Protein AF-0000000082486831 (afdb_homodimer)

Foldseek 3Di:
DCPVVPPDVCVVVCVCPPPHPDDDDDDDDDDDDDDDPPAFAAEDELVNQQDPDWDADADDPPFFKKKKWKWWQQPQHVVDRQQPTFTAWIFTRHTHGHTSVVTHTLDDGGGDDHPADKIKTKMFMFTDPHHDPDFDPRDPGRGPDDPVVRCVRRVRPDTPDMGIYIYGHPDDPPPD/DCPVPPPDVCVVVCVCPPPHPDDDDDDDDDDDDDDDPPAFAAEDELVRQQDPDWDADADDPPFFKKKKWKWWQQPQHVVDRQQPTFTAWIFTRHTHGHTSVVTHTLDDGGGDDHPADKIKTKMWMFTDPHHDPDFDPRDPGRGPDDPVVRCVRRVRPDTPDMGIYIYGHPDDPPDD

Nearest PDB structures (foldseek):
  3axy-assembly2_G  TM=7.915E-01  e=2.843E-18  Oryza sativa Japonica Group
  1wkp-assembly1_A  TM=8.052E-01  e=6.404E-18  Arabidopsis thaliana
  6igj-assembly1_A  TM=8.002E-01  e=6.404E-18  Arabidopsis thaliana
  1wko-assembly2_B  TM=8.029E-01  e=3.649E-17  Arabidopsis thaliana
  1qou-assembly1_A  TM=7.897E-01  e=1.256E-15  Antirrhinum majus

Solvent-accessible surface area (backbone atoms only — not comparable to full-atom values): 19021 Å² total; per-residue (Å²): 131,84,74,70,76,75,75,55,58,49,53,75,70,35,43,38,72,75,54,39,72,90,66,65,77,53,38,49,73,46,55,36,22,65,34,49,73,83,43,71,61,34,78,46,49,32,78,46,38,48,56,79,54,53,33,34,42,34,76,54,82,86,65,41,28,26,35,40,40,28,35,22,65,18,26,62,25,59,92,57,36,79,28,28,24,28,52,27,28,29,30,33,50,19,45,55,62,35,46,47,84,71,24,47,74,67,35,73,72,50,42,60,71,42,80,43,58,70,31,52,44,34,39,39,32,26,51,38,92,55,84,66,92,71,70,64,77,70,71,82,60,38,59,58,38,50,68,55,58,47,31,60,67,57,65,32,69,66,52,24,27,74,47,34,31,28,27,39,44,83,72,71,76,76,79,124,129,84,74,69,77,74,76,55,58,48,53,75,69,34,43,38,72,74,55,39,73,88,65,66,75,52,38,48,71,46,54,37,22,65,34,50,72,83,42,71,62,34,80,46,49,31,78,45,37,47,54,77,53,53,32,34,42,33,74,55,80,86,65,41,29,26,35,41,42,28,35,21,65,18,26,62,25,59,92,57,35,80,29,29,25,29,51,29,27,28,31,34,49,18,44,56,60,35,47,47,83,70,25,48,73,70,35,73,70,49,43,58,71,41,80,43,58,70,31,51,43,34,39,38,31,26,51,38,92,55,84,67,91,71,69,63,76,70,71,82,61,38,59,56,38,49,66,55,59,47,31,60,67,57,65,30,67,65,54,23,26,71,45,34,30,31,28,38,44,82,72,72,76,75,80,123

pLDDT: mean 89.25, std 15.82, range [22.94, 98.81]

Secondary structure (DSSP, 8-state):
--------HHHHTTHHHHTB------SEEEEEEEE---STTEE--GGGGSSPPEEEEE--TT--EEEEEEEETT-SBTTB-TTPSEEEEEEEEEETTSBGGGSEEEE-------SSSEEEEEEEEEE-SS--S--SS----STT--HHHHHHHTT--SEEEEEEEEEE--------/--------HHHHTTHHHHTB------SEEEEEEEE---STTEE--GGGGSSPPEEEEE--TT--EEEEEEEETT-SBTTB-TTPSEEEEEEEEEETTSBGGGSEEEE-------SSSEEEEEEEEEE-SS--S--SS----STT--HHHHHHHTT--SEEEEEEEEEE--------

Sequence (352 aa):
MNVRAAVDPLVMAKVIGDVIDKFVPAAELTVQYESTPEANGCDINPSSAAGKPHVHISGSRGSPNYTLVMVDPDAPRPSEPTFREWLHWMVINIPEGADASEGKELMPYMGPQPPSGIHRCVFVAFKQKGVMETVKTWPVERKNFSTRKFTGENELGLPIAALYFNSQSNQKSKKKMNVRAAVDPLVMAKVIGDVIDKFVPAAELTVQYESTPEANGCDINPSSAAGKPHVHISGSRGSPNYTLVMVDPDAPRPSEPTFREWLHWMVINIPEGADASEGKELMPYMGPQPPSGIHRCVFVAFKQKGVMETVKTWPVERKNFSTRKFTGENELGLPIAALYFNSQSNQKSKKK

Structure (mmCIF, N/CA/C/O backbone):
data_AF-0000000082486831-model_v1
#
loop_
_entity.id
_entity.type
_entity.pdbx_description
1 polymer 'Uncharacterized protein'
#
loop_
_atom_site.group_PDB
_atom_site.id
_atom_site.type_symbol
_atom_site.label_atom_id
_atom_site.label_alt_id
_atom_site.label_comp_id
_atom_site.label_asym_id
_atom_site.label_entity_id
_atom_site.label_seq_id
_atom_site.pdbx_PDB_ins_code
_atom_site.Cartn_x
_atom_site.Cartn_y
_atom_site.Cartn_z
_atom_site.occupancy
_atom_site.B_iso_or_equiv
_atom_site.auth_seq_id
_atom_site.auth_comp_id
_atom_site.auth_asym_id
_atom_site.auth_atom_id
_atom_site.pdbx_PDB_model_num
ATOM 1 N N . MET A 1 1 ? -4.398 -3.758 38.031 1 24.31 1 MET A N 1
ATOM 2 C CA . MET A 1 1 ? -3.957 -4.004 36.656 1 24.31 1 MET A CA 1
ATOM 3 C C . MET A 1 1 ? -3.184 -2.807 36.094 1 24.31 1 MET A C 1
ATOM 5 O O . MET A 1 1 ? -3.684 -1.68 36.125 1 24.31 1 MET A O 1
ATOM 9 N N . ASN A 1 2 ? -1.941 -2.621 36.375 1 29.22 2 ASN A N 1
ATOM 10 C CA . ASN A 1 2 ? -0.996 -1.513 36.281 1 29.22 2 ASN A CA 1
ATOM 11 C C . ASN A 1 2 ? -0.894 -0.979 34.844 1 29.22 2 ASN A C 1
ATOM 13 O O . ASN A 1 2 ? -0.34 -1.643 33.969 1 29.22 2 ASN A O 1
ATOM 17 N N . VAL A 1 3 ? -2.061 -0.453 34.281 1 34.31 3 VAL A N 1
ATOM 18 C CA . VAL A 1 3 ? -2.166 0.076 32.906 1 34.31 3 VAL A CA 1
ATOM 19 C C . VAL A 1 3 ? -0.951 0.946 32.594 1 34.31 3 VAL A C 1
ATOM 21 O O . VAL A 1 3 ? -0.77 2.008 33.219 1 34.31 3 VAL A O 1
ATOM 24 N N . ARG A 1 4 ? 0.156 0.472 32.5 1 38.25 4 ARG A N 1
ATOM 25 C CA . ARG A 1 4 ? 1.368 1.185 32.125 1 38.25 4 ARG A CA 1
ATOM 26 C C . ARG A 1 4 ? 1.058 2.279 31.109 1 38.25 4 ARG A C 1
ATOM 28 O O . ARG A 1 4 ? 0.413 2.021 30.094 1 38.25 4 ARG A O 1
ATOM 35 N N . ALA A 1 5 ? 0.799 3.465 31.406 1 44.62 5 ALA A N 1
ATOM 36 C CA . ALA A 1 5 ? 0.381 4.637 30.641 1 44.62 5 ALA A CA 1
ATOM 37 C C . ALA A 1 5 ? 1.085 4.688 29.281 1 44.62 5 ALA A C 1
ATOM 39 O O . ALA A 1 5 ? 2.299 4.898 29.219 1 44.62 5 ALA A O 1
ATOM 40 N N . ALA A 1 6 ? 0.77 3.766 28.281 1 60.84 6 ALA A N 1
ATOM 41 C CA . ALA A 1 6 ? 1.357 3.656 26.953 1 60.84 6 ALA A CA 1
ATOM 42 C C . ALA A 1 6 ? 1.749 5.027 26.406 1 60.84 6 ALA A C 1
ATOM 44 O O . ALA A 1 6 ? 0.948 5.965 26.438 1 60.84 6 ALA A O 1
ATOM 45 N N . VAL A 1 7 ? 3.066 5.391 26.547 1 78.06 7 VAL A N 1
ATOM 46 C CA . VAL A 1 7 ? 3.646 6.625 26.031 1 78.06 7 VAL A CA 1
ATOM 47 C C . VAL A 1 7 ? 3.025 6.953 24.672 1 78.06 7 VAL A C 1
ATOM 49 O O . VAL A 1 7 ? 2.84 6.062 23.844 1 78.06 7 VAL A O 1
ATOM 52 N N . ASP A 1 8 ? 2.443 8.141 24.594 1 90.81 8 ASP A N 1
ATOM 53 C CA . ASP A 1 8 ? 1.833 8.641 23.359 1 90.81 8 ASP A CA 1
ATOM 54 C C . ASP A 1 8 ? 2.859 8.734 22.234 1 90.81 8 ASP A C 1
ATOM 56 O O . ASP A 1 8 ? 3.797 9.531 22.312 1 90.81 8 ASP A O 1
ATOM 60 N N . PRO A 1 9 ? 2.754 7.879 21.25 1 91.56 9 PRO A N 1
ATOM 61 C CA . PRO A 1 9 ? 3.732 7.883 20.156 1 91.56 9 PRO A CA 1
ATOM 62 C C . PRO A 1 9 ? 3.889 9.258 19.5 1 91.56 9 PRO A C 1
ATOM 64 O O . PRO A 1 9 ? 4.969 9.594 19.016 1 91.56 9 PRO A O 1
ATOM 67 N N . LEU A 1 10 ? 2.889 10.062 19.484 1 95.5 10 LEU A N 1
ATOM 68 C CA . LEU A 1 10 ? 2.957 11.391 18.891 1 95.5 10 LEU A CA 1
ATOM 69 C C . LEU A 1 10 ? 3.883 12.305 19.703 1 95.5 10 LEU A C 1
ATOM 71 O O . LEU A 1 10 ? 4.535 13.188 19.141 1 95.5 10 LEU A O 1
ATOM 75 N N . VAL A 1 11 ? 3.844 12.109 20.984 1 95.25 11 VAL A N 1
ATOM 76 C CA . VAL A 1 11 ? 4.727 12.867 21.875 1 95.25 11 VAL A CA 1
ATOM 77 C C . VAL A 1 11 ? 6.16 12.359 21.719 1 95.25 11 VAL A C 1
ATOM 79 O O . VAL A 1 11 ? 7.094 13.156 21.594 1 95.25 11 VAL A O 1
ATOM 82 N N . MET A 1 12 ? 6.316 11.047 21.719 1 93.62 12 MET A N 1
ATOM 83 C CA . MET A 1 12 ? 7.637 10.438 21.609 1 93.62 12 MET A CA 1
ATOM 84 C C . MET A 1 12 ? 8.328 10.836 20.312 1 93.62 12 MET A C 1
ATOM 86 O O . MET A 1 12 ? 9.531 11.078 20.297 1 93.62 12 MET A O 1
ATOM 90 N N . ALA A 1 13 ? 7.566 10.914 19.312 1 95.06 13 ALA A N 1
ATOM 91 C CA . ALA A 1 13 ? 8.109 11.234 17.984 1 95.06 13 ALA A CA 1
ATOM 92 C C . ALA A 1 13 ? 8.18 12.75 17.781 1 95.06 13 ALA A C 1
ATOM 94 O O . ALA A 1 13 ? 8.516 13.211 16.688 1 95.06 13 ALA A O 1
ATOM 95 N N . LYS A 1 14 ? 7.766 13.523 18.766 1 96.88 14 LYS A N 1
ATOM 96 C CA . LYS A 1 14 ? 7.805 14.977 18.812 1 96.88 14 LYS A CA 1
ATOM 97 C C . LYS A 1 14 ? 6.906 15.578 17.734 1 96.88 14 LYS A C 1
ATOM 99 O O . LYS A 1 14 ? 7.121 16.719 17.297 1 96.88 14 LYS A O 1
ATOM 104 N N . VAL A 1 15 ? 5.965 14.789 17.234 1 97.44 15 VAL A N 1
ATOM 105 C CA . VAL A 1 15 ? 4.922 15.398 16.422 1 97.44 15 VAL A CA 1
ATOM 106 C C . VAL A 1 15 ? 4.168 16.453 17.234 1 97.44 15 VAL A C 1
ATOM 108 O O . VAL A 1 15 ? 3.924 17.562 16.75 1 97.44 15 VAL A O 1
ATOM 111 N N . ILE A 1 16 ? 3.668 15.945 18.406 1 96.81 16 ILE A N 1
ATOM 112 C CA . ILE A 1 16 ? 3.268 16.922 19.406 1 96.81 16 ILE A CA 1
ATOM 113 C C . ILE A 1 16 ? 4.5 17.656 19.938 1 96.81 16 ILE A C 1
ATOM 115 O O . ILE A 1 16 ? 5.371 17.047 20.562 1 96.81 16 ILE A O 1
ATOM 119 N N . GLY A 1 17 ? 4.699 18.859 19.75 1 96.75 17 GLY A N 1
ATOM 120 C CA . GLY A 1 17 ? 5.891 19.672 19.984 1 96.75 17 GLY A CA 1
ATOM 121 C C . GLY A 1 17 ? 6.383 20.375 18.734 1 96.75 17 GLY A C 1
ATOM 122 O O . GLY A 1 17 ? 6.301 21.609 18.641 1 96.75 17 GLY A O 1
ATOM 123 N N . ASP A 1 18 ? 6.727 19.625 17.703 1 97.38 18 ASP A N 1
ATOM 124 C CA . ASP A 1 18 ? 7.293 20.188 16.484 1 97.38 18 ASP A CA 1
ATOM 125 C C . ASP A 1 18 ? 6.199 20.719 15.562 1 97.38 18 ASP A C 1
ATOM 127 O O . ASP A 1 18 ? 6.391 21.734 14.875 1 97.38 18 ASP A O 1
ATOM 131 N N . VAL A 1 19 ? 5.023 20.016 15.531 1 98.12 19 VAL A N 1
ATOM 132 C CA . VAL A 1 19 ? 4.027 20.312 14.508 1 98.12 19 VAL A CA 1
ATOM 133 C C . VAL A 1 19 ? 2.76 20.859 15.156 1 98.12 19 VAL A C 1
ATOM 135 O O . VAL A 1 19 ? 2.205 21.859 14.703 1 98.12 19 VAL A O 1
ATOM 138 N N . ILE A 1 20 ? 2.354 20.141 16.188 1 97.88 20 ILE A N 1
ATOM 139 C CA . ILE A 1 20 ? 1.083 20.5 16.812 1 97.88 20 ILE A CA 1
ATOM 140 C C . ILE A 1 20 ? 1.243 20.516 18.328 1 97.88 20 ILE A C 1
ATOM 142 O O . ILE A 1 20 ? 2.238 20.031 18.859 1 97.88 20 ILE A O 1
ATOM 146 N N . ASP A 1 21 ? 0.24 21.141 19 1 96.5 21 ASP A N 1
ATOM 147 C CA . ASP A 1 21 ? 0.163 21.141 20.453 1 96.5 21 ASP A CA 1
ATOM 148 C C . ASP A 1 21 ? -0.586 19.922 20.984 1 96.5 21 ASP A C 1
ATOM 150 O O . ASP A 1 21 ? -1.225 19.203 20.203 1 96.5 21 ASP A O 1
ATOM 154 N N . LYS A 1 22 ? -0.426 19.703 22.312 1 95.69 22 LYS A N 1
ATOM 155 C CA . LYS A 1 22 ? -1.159 18.609 22.953 1 95.69 22 LYS A CA 1
ATOM 156 C C . LYS A 1 22 ? -2.662 18.766 22.734 1 95.69 22 LYS A C 1
ATOM 158 O O . LYS A 1 22 ? -3.197 19.875 22.812 1 95.69 22 LYS A O 1
ATOM 163 N N . PHE A 1 23 ? -3.273 17.672 22.453 1 96 23 PHE A N 1
ATOM 164 C CA . PHE A 1 23 ? -4.711 17.688 22.219 1 96 23 PHE A CA 1
ATOM 165 C C . PHE A 1 23 ? -5.359 16.391 22.719 1 96 23 PHE A C 1
ATOM 167 O O . PHE A 1 23 ? -4.664 15.43 23.031 1 96 23 PHE A O 1
ATOM 174 N N . VAL A 1 24 ? -6.719 16.422 22.844 1 93.94 24 VAL A N 1
ATOM 175 C CA . VAL A 1 24 ? -7.512 15.234 23.141 1 93.94 24 VAL A CA 1
ATOM 176 C C . VAL A 1 24 ? -8.148 14.703 21.859 1 93.94 24 VAL A C 1
ATOM 178 O O . VAL A 1 24 ? -8.969 15.383 21.234 1 93.94 24 VAL A O 1
ATOM 181 N N . PRO A 1 25 ? -7.684 13.508 21.453 1 93.44 25 PRO A N 1
ATOM 182 C CA . PRO A 1 25 ? -8.312 12.953 20.25 1 93.44 25 PRO A CA 1
ATOM 183 C C . PRO A 1 25 ? -9.836 12.953 20.328 1 93.44 25 PRO A C 1
ATOM 185 O O . PRO A 1 25 ? -10.406 12.555 21.344 1 93.44 25 PRO A O 1
ATOM 188 N N . ALA A 1 26 ? -10.5 13.438 19.25 1 93.75 26 ALA A N 1
ATOM 189 C CA . ALA A 1 26 ? -11.953 13.562 19.266 1 93.75 26 ALA A CA 1
ATOM 190 C C . ALA A 1 26 ? -12.562 12.961 18 1 93.75 26 ALA A C 1
ATOM 192 O O . ALA A 1 26 ? -13.773 13.055 17.781 1 93.75 26 ALA A O 1
ATOM 193 N N . ALA A 1 27 ? -11.789 12.445 17.125 1 94 27 ALA A N 1
ATOM 194 C CA . ALA A 1 27 ? -12.234 11.773 15.914 1 94 27 ALA A CA 1
ATOM 195 C C . ALA A 1 27 ? -11.258 10.664 15.508 1 94 27 ALA A C 1
ATOM 197 O O . ALA A 1 27 ? -10.133 10.617 16 1 94 27 ALA A O 1
ATOM 198 N N . GLU A 1 28 ? -11.781 9.766 14.703 1 93.38 28 GLU A N 1
ATOM 199 C CA . GLU A 1 28 ? -10.93 8.75 14.094 1 93.38 28 GLU A CA 1
ATOM 200 C C . GLU A 1 28 ? -10.406 9.203 12.734 1 93.38 28 GLU A C 1
ATOM 202 O O . GLU A 1 28 ? -11.164 9.688 11.906 1 93.38 28 GLU A O 1
ATOM 207 N N . LEU A 1 29 ? -9.094 9.133 12.594 1 95 29 LEU A N 1
ATOM 208 C CA . LEU A 1 29 ? -8.422 9.422 11.328 1 95 29 LEU A CA 1
ATOM 209 C C . LEU A 1 29 ? -7.816 8.156 10.734 1 95 29 LEU A C 1
ATOM 211 O O . LEU A 1 29 ? -6.961 7.523 11.359 1 95 29 LEU A O 1
ATOM 215 N N . THR A 1 30 ? -8.336 7.781 9.531 1 92 30 THR A N 1
ATOM 216 C CA . THR A 1 30 ? -7.793 6.617 8.844 1 92 30 THR A CA 1
ATOM 217 C C . THR A 1 30 ? -7.137 7.02 7.527 1 92 30 THR A C 1
ATOM 219 O O . THR A 1 30 ? -7.699 7.812 6.766 1 92 30 THR A O 1
ATOM 222 N N . VAL A 1 31 ? -5.867 6.551 7.344 1 92.69 31 VAL A N 1
ATOM 223 C CA . VAL A 1 31 ? -5.105 6.777 6.121 1 92.69 31 VAL A CA 1
ATOM 224 C C . VAL A 1 31 ? -4.773 5.441 5.461 1 92.69 31 VAL A C 1
ATOM 226 O O . VAL A 1 31 ? -4.23 4.543 6.105 1 92.69 31 VAL A O 1
ATOM 229 N N . GLN A 1 32 ? -5.145 5.285 4.156 1 86.06 32 GLN A N 1
ATOM 230 C CA . GLN A 1 32 ? -4.922 4.031 3.443 1 86.06 32 GLN A CA 1
ATOM 231 C C . GLN A 1 32 ? -4.25 4.273 2.098 1 86.06 32 GLN A C 1
ATOM 233 O O . GLN A 1 32 ? -4.832 4.902 1.21 1 86.06 32 GLN A O 1
ATOM 238 N N . TYR A 1 33 ? -2.975 3.9 2.08 1 85.38 33 TYR A N 1
ATOM 239 C CA . TYR A 1 33 ? -2.287 3.936 0.793 1 85.38 33 TYR A CA 1
ATOM 240 C C . TYR A 1 33 ? -2.521 2.646 0.015 1 85.38 33 TYR A C 1
ATOM 242 O O . TYR A 1 33 ? -2.586 1.562 0.601 1 85.38 33 TYR A O 1
ATOM 250 N N . GLU A 1 34 ? -2.684 2.838 -1.273 1 73.5 34 GLU A N 1
ATOM 251 C CA . GLU A 1 34 ? -2.801 1.687 -2.162 1 73.5 34 GLU A CA 1
ATOM 252 C C . GLU A 1 34 ? -1.472 1.377 -2.844 1 73.5 34 GLU A C 1
ATOM 254 O O . GLU A 1 34 ? -0.757 2.287 -3.266 1 73.5 34 GLU A O 1
ATOM 259 N N . SER A 1 35 ? -0.947 0.185 -2.523 1 69.62 35 SER A N 1
ATOM 260 C CA . SER A 1 35 ? 0.244 -0.232 -3.258 1 69.62 35 SER A CA 1
ATOM 261 C C . SER A 1 35 ? -0.101 -1.254 -4.336 1 69.62 35 SER A C 1
ATOM 263 O O . SER A 1 35 ? -0.79 -2.24 -4.066 1 69.62 35 SER A O 1
ATOM 265 N N . THR A 1 36 ? -0.162 -0.736 -5.57 1 66.31 36 THR A N 1
ATOM 266 C CA . THR A 1 36 ? -0.373 -1.607 -6.723 1 66.31 36 THR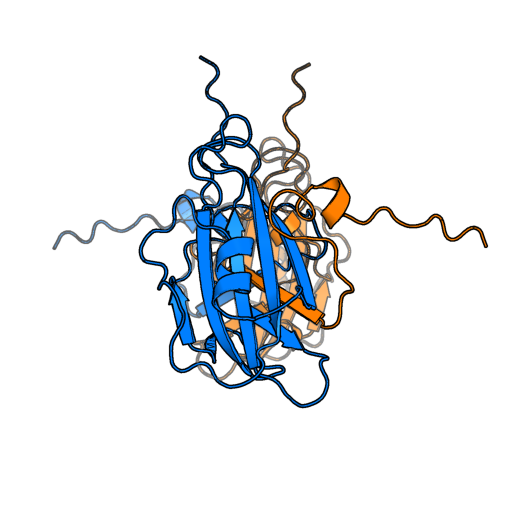 A CA 1
ATOM 267 C C . THR A 1 36 ? 0.927 -1.809 -7.496 1 66.31 36 THR A C 1
ATOM 269 O O . THR A 1 36 ? 1.605 -0.839 -7.844 1 66.31 36 THR A O 1
ATOM 272 N N . PRO A 1 37 ? 1.378 -3.164 -7.406 1 64.94 37 PRO A N 1
ATOM 273 C CA . PRO A 1 37 ? 2.459 -3.316 -8.383 1 64.94 37 PRO A CA 1
ATOM 274 C C . PRO A 1 37 ? 2.09 -2.77 -9.758 1 64.94 37 PRO A C 1
ATOM 276 O O . PRO A 1 37 ? 1.192 -3.299 -10.422 1 64.94 37 PRO A O 1
ATOM 279 N N . GLU A 1 38 ? 2.564 -1.597 -10.016 1 64.38 38 GLU A N 1
ATOM 280 C CA . GLU A 1 38 ? 2.184 -0.913 -11.25 1 64.38 38 GLU A CA 1
ATOM 281 C C . GLU A 1 38 ? 2.771 -1.611 -12.469 1 64.38 38 GLU A C 1
ATOM 283 O O . GLU A 1 38 ? 2.217 -1.524 -13.57 1 64.38 38 GLU A O 1
ATOM 288 N N . ALA A 1 39 ? 3.938 -2.242 -12.297 1 72.25 39 ALA A N 1
ATOM 289 C CA . ALA A 1 39 ? 4.641 -2.922 -13.383 1 72.25 39 ALA A CA 1
ATOM 290 C C . ALA A 1 39 ? 5.352 -4.172 -12.875 1 72.25 39 ALA A C 1
ATOM 292 O O . ALA A 1 39 ? 5.711 -4.254 -11.703 1 72.25 39 ALA A O 1
ATOM 293 N N . ASN A 1 40 ? 5.375 -5.09 -13.859 1 87.12 40 ASN A N 1
ATOM 294 C CA . ASN A 1 40 ? 6.203 -6.246 -13.539 1 87.12 40 ASN A CA 1
ATOM 295 C C . ASN A 1 40 ? 7.613 -5.828 -13.125 1 87.12 40 ASN A C 1
ATOM 297 O O . ASN A 1 40 ? 8.25 -5.027 -13.805 1 87.12 40 ASN A O 1
ATOM 301 N N . GLY A 1 41 ? 7.953 -6.238 -11.883 1 88.19 41 GLY A N 1
ATOM 302 C CA . GLY A 1 41 ? 9.312 -5.977 -11.43 1 88.19 41 GLY A CA 1
ATOM 303 C C . GLY A 1 41 ? 9.398 -4.844 -10.43 1 88.19 41 GLY A C 1
ATOM 304 O O . GLY A 1 41 ? 10.484 -4.531 -9.93 1 88.19 41 GLY A O 1
ATOM 305 N N . CYS A 1 42 ? 8.344 -4.242 -10.117 1 83.44 42 CYS A N 1
ATOM 306 C CA . CYS A 1 42 ? 8.406 -3.191 -9.109 1 83.44 42 CYS A CA 1
ATOM 307 C C . CYS A 1 42 ? 8.789 -3.766 -7.75 1 83.44 42 CYS A C 1
ATOM 309 O O . CYS A 1 42 ? 8.688 -4.973 -7.531 1 83.44 42 CYS A O 1
ATOM 311 N N . ASP A 1 43 ? 9.344 -2.879 -6.93 1 82.44 43 ASP A N 1
ATOM 312 C CA . ASP A 1 43 ? 9.703 -3.287 -5.574 1 82.44 43 ASP A CA 1
ATOM 313 C C . ASP A 1 43 ? 8.547 -3.041 -4.602 1 82.44 43 ASP A C 1
ATOM 315 O O . ASP A 1 43 ? 7.957 -1.959 -4.594 1 82.44 43 ASP A O 1
ATOM 319 N N . ILE A 1 44 ? 8.211 -4.074 -3.91 1 83.12 44 ILE A N 1
ATOM 320 C CA . ILE A 1 44 ? 7.254 -3.951 -2.82 1 83.12 44 ILE A CA 1
ATOM 321 C C . ILE A 1 44 ? 7.871 -4.48 -1.527 1 83.12 44 ILE A C 1
ATOM 323 O O . ILE A 1 44 ? 8.32 -5.625 -1.472 1 83.12 44 ILE A O 1
ATOM 327 N N . ASN A 1 45 ? 7.875 -3.684 -0.49 1 78.81 45 ASN A N 1
ATOM 328 C CA . ASN A 1 45 ? 8.414 -4.082 0.806 1 78.81 45 ASN A CA 1
ATOM 329 C C . ASN A 1 45 ? 7.555 -5.164 1.459 1 78.81 45 ASN A C 1
ATOM 331 O O . ASN A 1 45 ? 6.328 -5.16 1.313 1 78.81 45 ASN A O 1
ATOM 335 N N . PRO A 1 46 ? 8.281 -6.012 2.227 1 83.69 46 PRO A N 1
ATOM 336 C CA . PRO A 1 46 ? 7.531 -7.07 2.912 1 83.69 46 PRO A CA 1
ATOM 337 C C . PRO A 1 46 ? 6.387 -6.527 3.764 1 83.69 46 PRO A C 1
ATOM 339 O O . PRO A 1 46 ? 5.293 -7.098 3.771 1 83.69 46 PRO A O 1
ATOM 342 N N . SER A 1 47 ? 6.574 -5.402 4.363 1 75.69 47 SER A N 1
ATOM 34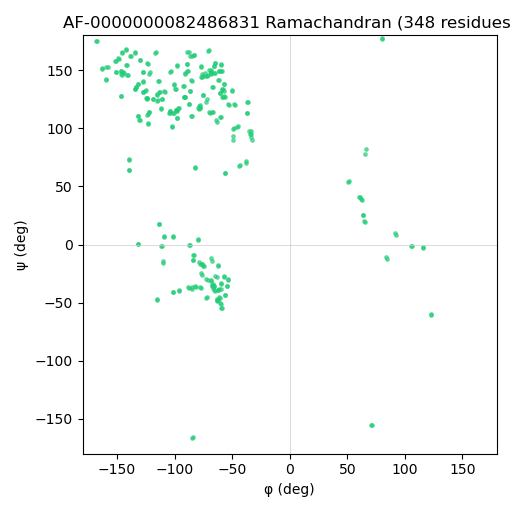3 C CA . SER A 1 47 ? 5.539 -4.832 5.223 1 75.69 47 SER A CA 1
ATOM 344 C C . SER A 1 47 ? 4.305 -4.449 4.418 1 75.69 47 SER A C 1
ATOM 346 O O . SER A 1 47 ? 3.176 -4.598 4.895 1 75.69 47 SER A O 1
ATOM 348 N N . SER A 1 48 ? 4.531 -3.98 3.211 1 79.12 48 SER A N 1
ATOM 349 C CA . SER A 1 48 ? 3.434 -3.537 2.357 1 79.12 48 SER A CA 1
ATOM 350 C C . SER A 1 48 ? 2.664 -4.723 1.786 1 79.12 48 SER A C 1
ATOM 352 O O . SER A 1 48 ? 1.521 -4.574 1.346 1 79.12 48 SER A O 1
ATOM 354 N N . ALA A 1 49 ? 3.314 -5.895 1.822 1 86.88 49 ALA A N 1
ATOM 355 C CA . ALA A 1 49 ? 2.686 -7.082 1.251 1 86.88 49 ALA A CA 1
ATOM 356 C C . ALA A 1 49 ? 2.354 -8.102 2.336 1 86.88 49 ALA A C 1
ATOM 358 O O . ALA A 1 49 ? 2.18 -9.289 2.049 1 86.88 49 ALA A O 1
ATOM 359 N N . ALA A 1 50 ? 2.32 -7.656 3.609 1 84.88 50 ALA A N 1
ATOM 360 C CA . ALA A 1 50 ? 2.084 -8.562 4.734 1 84.88 50 ALA A CA 1
ATOM 361 C C . ALA A 1 50 ? 0.677 -9.148 4.676 1 84.88 50 ALA A C 1
ATOM 363 O O . ALA A 1 50 ? 0.476 -10.328 4.984 1 84.88 50 ALA A O 1
ATOM 364 N N . GLY A 1 51 ? -0.28 -8.336 4.301 1 86.5 51 GLY A N 1
ATOM 365 C CA . GLY A 1 51 ? -1.652 -8.797 4.16 1 86.5 51 GLY A CA 1
ATOM 366 C C . GLY A 1 51 ? -2.023 -9.133 2.727 1 86.5 51 GLY A C 1
ATOM 367 O O . GLY A 1 51 ? -1.419 -8.609 1.786 1 86.5 51 GLY A O 1
ATOM 368 N N . LYS A 1 52 ? -3.002 -10.016 2.602 1 91.56 52 LYS A N 1
ATOM 369 C CA . LYS A 1 52 ? -3.389 -10.43 1.255 1 91.56 52 LYS A CA 1
ATOM 370 C C . LYS A 1 52 ? -3.92 -9.242 0.451 1 91.56 52 LYS A C 1
ATOM 372 O O . LYS A 1 52 ? -4.617 -8.383 0.99 1 91.56 52 LYS A O 1
ATOM 377 N N . PRO A 1 53 ? -3.605 -9.18 -0.764 1 92.5 53 PRO A N 1
ATOM 378 C CA . PRO A 1 53 ? -4.078 -8.125 -1.658 1 92.5 53 PRO A CA 1
ATOM 379 C C . PRO A 1 53 ? -5.469 -8.406 -2.223 1 92.5 53 PRO A C 1
ATOM 381 O O . PRO A 1 53 ? -5.969 -9.523 -2.109 1 92.5 53 PRO A O 1
ATOM 384 N N . HIS A 1 54 ? -6.074 -7.324 -2.734 1 91.25 54 HIS A N 1
ATOM 385 C CA . HIS A 1 54 ? -7.16 -7.52 -3.686 1 91.25 54 HIS A CA 1
ATOM 386 C C . HIS A 1 54 ? -6.629 -7.934 -5.055 1 91.25 54 HIS A C 1
ATOM 388 O O . HIS A 1 54 ? -5.699 -7.312 -5.578 1 91.25 54 HIS A O 1
ATOM 394 N N . VAL A 1 55 ? -7.176 -9 -5.586 1 95.38 55 VAL A N 1
ATOM 395 C CA . VAL A 1 55 ? -6.77 -9.5 -6.895 1 95.38 55 VAL A CA 1
ATOM 396 C C . VAL A 1 55 ? -7.996 -9.68 -7.785 1 95.38 55 VAL A C 1
ATOM 398 O O . VAL A 1 55 ? -8.992 -10.281 -7.371 1 95.38 55 VAL A O 1
ATOM 401 N N . HIS A 1 56 ? -7.891 -9.172 -8.938 1 94.75 56 HIS A N 1
ATOM 402 C CA . HIS A 1 56 ? -8.953 -9.328 -9.93 1 94.75 56 HIS A CA 1
ATOM 403 C C . HIS A 1 56 ? -8.406 -9.875 -11.242 1 94.75 56 HIS A C 1
ATOM 405 O O . HIS A 1 56 ? -7.309 -9.5 -11.672 1 94.75 56 HIS A O 1
ATOM 411 N N . ILE A 1 57 ? -9.172 -10.742 -11.797 1 96.19 57 ILE A N 1
ATOM 412 C CA . ILE A 1 57 ? -8.883 -11.312 -13.109 1 96.19 57 ILE A CA 1
ATOM 413 C C . ILE A 1 57 ? -10.07 -11.086 -14.039 1 96.19 57 ILE A C 1
ATOM 415 O O . ILE A 1 57 ? -11.203 -11.461 -13.719 1 96.19 57 ILE A O 1
ATOM 419 N N . SER A 1 58 ? -9.805 -10.5 -15.156 1 93.69 58 SER A N 1
ATOM 420 C CA . SER A 1 58 ? -10.914 -10.188 -16.047 1 93.69 58 SER A CA 1
ATOM 421 C C . SER A 1 58 ? -10.469 -10.188 -17.5 1 93.69 58 SER A C 1
ATOM 423 O O . SER A 1 58 ? -9.273 -10.062 -17.797 1 93.69 58 SER A O 1
ATOM 425 N N . GLY A 1 59 ? -11.484 -10.375 -18.359 1 88.88 59 GLY A N 1
ATOM 426 C CA . GLY A 1 59 ? -11.227 -10.156 -19.766 1 88.88 59 GLY A CA 1
ATOM 427 C C . GLY A 1 59 ? -11.367 -11.422 -20.609 1 88.88 59 GLY A C 1
ATOM 428 O O . GLY A 1 59 ? -11.141 -11.398 -21.812 1 88.88 59 GLY A O 1
ATOM 429 N N . SER A 1 60 ? -11.648 -12.516 -19.953 1 83.94 60 SER A N 1
ATOM 430 C CA . SER A 1 60 ? -11.836 -13.734 -20.734 1 83.94 60 SER A CA 1
ATOM 431 C C . SER A 1 60 ? -13.289 -13.898 -21.172 1 83.94 60 SER A C 1
ATOM 433 O O . SER A 1 60 ? -14.203 -13.391 -20.5 1 83.94 60 SER A O 1
ATOM 435 N N . ARG A 1 61 ? -13.391 -14.492 -22.234 1 81.5 61 ARG A N 1
ATOM 436 C CA . ARG A 1 61 ? -14.734 -14.742 -22.75 1 81.5 61 ARG A CA 1
ATOM 437 C C . ARG A 1 61 ? -15.406 -15.891 -22 1 81.5 61 ARG A C 1
ATOM 439 O O . ARG A 1 61 ? -14.742 -16.859 -21.625 1 81.5 61 ARG A O 1
ATOM 446 N N . GLY A 1 62 ? -16.766 -15.844 -21.75 1 84.62 62 GLY A N 1
ATOM 447 C CA . GLY A 1 62 ? -17.562 -16.953 -21.234 1 84.62 62 GLY A CA 1
ATOM 448 C C . GLY A 1 62 ? -17.656 -16.969 -19.719 1 84.62 62 GLY A C 1
ATOM 449 O O . GLY A 1 62 ? -18.188 -17.906 -19.141 1 84.62 62 GLY A O 1
ATOM 450 N N . SER A 1 63 ? -17.234 -15.961 -19.078 1 80.06 63 SER A N 1
ATOM 451 C CA . SER A 1 63 ? -17.297 -15.797 -17.625 1 80.06 63 SER A CA 1
ATOM 452 C C . SER A 1 63 ? -16.734 -17.031 -16.906 1 80.06 63 SER A C 1
ATOM 454 O O . SER A 1 63 ? -17.422 -17.625 -16.078 1 80.06 63 SER A O 1
ATOM 456 N N . PRO A 1 64 ? -15.547 -17.406 -17.234 1 89.81 64 PRO A N 1
ATOM 457 C CA . PRO A 1 64 ? -14.953 -18.578 -16.594 1 89.81 64 PRO A CA 1
ATOM 458 C C . PRO A 1 64 ? -14.594 -18.328 -15.125 1 89.81 64 PRO A C 1
ATOM 460 O O . PRO A 1 64 ? -14.727 -17.203 -14.641 1 89.81 64 PRO A O 1
ATOM 463 N N . ASN A 1 65 ? -14.312 -19.469 -14.477 1 97.19 65 ASN A N 1
ATOM 464 C CA . ASN A 1 65 ? -13.594 -19.391 -13.211 1 97.19 65 ASN A CA 1
ATOM 465 C C . ASN A 1 65 ? -12.078 -19.438 -13.43 1 97.19 65 ASN A C 1
ATOM 467 O O . ASN A 1 65 ? -11.609 -19.953 -14.445 1 97.19 65 ASN A O 1
ATOM 471 N N . TYR A 1 66 ? -11.406 -18.891 -12.469 1 98.12 66 TYR A N 1
ATOM 472 C CA . TYR A 1 66 ? -9.953 -18.828 -12.57 1 98.12 66 TYR A CA 1
ATOM 473 C C . TYR A 1 66 ? -9.289 -19.484 -11.367 1 98.12 66 TYR A C 1
ATOM 475 O O . TYR A 1 66 ? -9.898 -19.594 -10.305 1 98.12 66 TYR A O 1
ATOM 483 N N . THR A 1 67 ? -8.078 -19.922 -11.555 1 98.19 67 THR A N 1
ATOM 484 C CA . THR A 1 67 ? -7.137 -20.281 -10.5 1 98.19 67 THR A CA 1
ATOM 485 C C . THR A 1 67 ? -6.012 -19.266 -10.398 1 98.19 67 THR A C 1
ATOM 487 O O . THR A 1 67 ? -5.465 -18.828 -11.414 1 98.19 67 THR A O 1
ATOM 490 N N . LEU A 1 68 ? -5.742 -18.844 -9.203 1 98.56 68 LEU A N 1
ATOM 491 C CA . LEU A 1 68 ? -4.637 -17.938 -8.891 1 98.56 68 LEU A CA 1
ATOM 492 C C . LEU A 1 68 ? -3.584 -18.641 -8.047 1 98.56 68 LEU A C 1
ATOM 494 O O . LEU A 1 68 ? -3.918 -19.328 -7.07 1 98.56 68 LEU A O 1
ATOM 498 N N . VAL A 1 69 ? -2.289 -18.531 -8.438 1 98.56 69 VAL A N 1
ATOM 499 C CA . VAL A 1 69 ? -1.161 -19.016 -7.648 1 98.56 69 VAL A CA 1
ATOM 500 C C . VAL A 1 69 ? -0.164 -17.891 -7.426 1 98.56 69 VAL A C 1
ATOM 502 O O . VAL A 1 69 ? 0.121 -17.109 -8.344 1 98.56 69 VAL A O 1
ATOM 505 N N . MET A 1 70 ? 0.281 -17.688 -6.215 1 98.56 70 MET A N 1
ATOM 506 C CA . MET A 1 70 ? 1.378 -16.781 -5.895 1 98.56 70 MET A CA 1
ATOM 507 C C . MET A 1 70 ? 2.578 -17.547 -5.352 1 98.56 70 MET A C 1
ATOM 509 O O . MET A 1 70 ? 2.465 -18.25 -4.352 1 98.56 70 MET A O 1
ATOM 513 N N . VAL A 1 71 ? 3.775 -17.375 -5.996 1 98.81 71 VAL A N 1
ATOM 514 C CA . VAL A 1 71 ? 4.918 -18.203 -5.605 1 98.81 71 VAL A CA 1
ATOM 515 C C . VAL A 1 71 ? 6.18 -17.344 -5.566 1 98.81 71 VAL A C 1
ATOM 517 O O . VAL A 1 71 ? 6.211 -16.25 -6.125 1 98.81 71 VAL A O 1
ATOM 520 N N . ASP A 1 72 ? 7.152 -17.844 -4.91 1 98.75 72 ASP A N 1
ATOM 521 C CA . ASP A 1 72 ? 8.508 -17.328 -4.805 1 98.75 72 ASP A CA 1
ATOM 522 C C . ASP A 1 72 ? 9.531 -18.359 -5.262 1 98.75 72 ASP A C 1
ATOM 524 O O . ASP A 1 72 ? 9.797 -19.328 -4.555 1 98.75 72 ASP A O 1
ATOM 528 N N . PRO A 1 73 ? 10.086 -18.203 -6.414 1 98.75 73 PRO A N 1
ATOM 529 C CA . PRO A 1 73 ? 11.055 -19.188 -6.91 1 98.75 73 PRO A CA 1
ATOM 530 C C . PRO A 1 73 ? 12.445 -19 -6.312 1 98.75 73 PRO A C 1
ATOM 532 O O . PRO A 1 73 ? 13.359 -19.766 -6.621 1 98.75 73 PRO A O 1
ATOM 535 N N . ASP A 1 74 ? 12.617 -18.094 -5.414 1 98.69 74 ASP A N 1
ATOM 536 C CA . ASP A 1 74 ? 13.938 -17.703 -4.941 1 98.69 74 ASP A CA 1
ATOM 537 C C . ASP A 1 74 ? 14.156 -18.141 -3.494 1 98.69 74 ASP A C 1
ATOM 539 O O . ASP A 1 74 ? 15.25 -17.984 -2.949 1 98.69 74 ASP A O 1
ATOM 543 N N . ALA A 1 75 ? 13.234 -18.734 -2.9 1 97.69 75 ALA A N 1
ATOM 544 C CA . ALA A 1 75 ? 13.312 -19.078 -1.484 1 97.69 75 ALA A CA 1
ATOM 545 C C . ALA A 1 75 ? 14.289 -20.234 -1.254 1 97.69 75 ALA A C 1
ATOM 547 O O . ALA A 1 75 ? 14.336 -21.188 -2.029 1 97.69 75 ALA A O 1
ATOM 548 N N . PRO A 1 76 ? 15.094 -20.359 -0.135 1 96.88 76 PRO A N 1
ATOM 549 C CA . PRO A 1 76 ? 15.102 -19.297 0.88 1 96.88 76 PRO A CA 1
ATOM 550 C C . PRO A 1 76 ? 15.945 -18.094 0.469 1 96.88 76 PRO A C 1
ATOM 552 O O . PRO A 1 76 ? 15.836 -17.031 1.08 1 96.88 76 PRO A O 1
ATOM 555 N N . ARG A 1 77 ? 16.797 -18.219 -0.541 1 95.38 77 ARG A N 1
ATOM 556 C CA . ARG A 1 77 ? 17.594 -17.14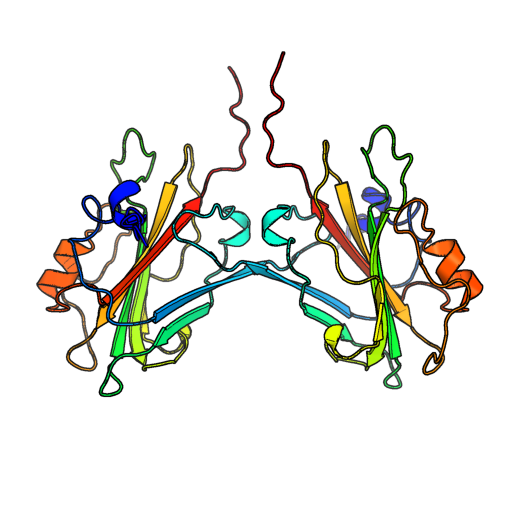1 -1.122 1 95.38 77 ARG A CA 1
ATOM 557 C C . ARG A 1 77 ? 17.781 -17.359 -2.619 1 95.38 77 ARG A C 1
ATOM 559 O O . ARG A 1 77 ? 17.922 -18.484 -3.076 1 95.38 77 ARG A O 1
ATOM 566 N N . PRO A 1 78 ? 17.891 -16.344 -3.357 1 96.31 78 PRO A N 1
ATOM 567 C CA . PRO A 1 78 ? 18.016 -16.484 -4.812 1 96.31 78 PRO A CA 1
ATOM 568 C C . PRO A 1 78 ? 19.234 -17.297 -5.23 1 96.31 78 PRO A C 1
ATOM 570 O O . PRO A 1 78 ? 19.172 -18.047 -6.203 1 96.31 78 PRO A O 1
ATOM 573 N N . SER A 1 79 ? 20.266 -17.172 -4.477 1 94.69 79 SER A N 1
ATOM 574 C CA . SER A 1 79 ? 21.516 -17.859 -4.824 1 94.69 79 SER A CA 1
ATOM 575 C C . SER A 1 79 ? 21.422 -19.359 -4.496 1 94.69 79 SER A C 1
ATOM 577 O O . SER A 1 79 ? 22.219 -20.156 -5.016 1 94.69 79 SER A O 1
ATOM 579 N N . GLU A 1 80 ? 20.656 -19.75 -3.619 1 97 80 GLU A N 1
ATOM 580 C CA . GLU A 1 80 ? 20.438 -21.141 -3.211 1 97 80 GLU A CA 1
ATOM 581 C C . GLU A 1 80 ? 18.969 -21.422 -2.943 1 97 80 GLU A C 1
ATOM 583 O O . GLU A 1 80 ? 18.562 -21.609 -1.794 1 97 80 GLU A O 1
ATOM 588 N N . PRO A 1 81 ? 18.219 -21.5 -3.99 1 97.62 81 PRO A N 1
ATOM 589 C CA . PRO A 1 81 ? 16.766 -21.594 -3.832 1 97.62 81 PRO A CA 1
ATOM 590 C C . PRO A 1 81 ? 16.297 -23.016 -3.547 1 97.62 81 PRO A C 1
ATOM 592 O O . PRO A 1 81 ? 15.461 -23.547 -4.285 1 97.62 81 PRO A O 1
ATOM 595 N N . THR A 1 82 ? 16.609 -23.594 -2.449 1 98.19 82 THR A N 1
ATOM 596 C CA . THR A 1 82 ? 16.328 -24.984 -2.113 1 98.19 82 THR A CA 1
ATOM 597 C C . THR A 1 82 ? 14.859 -25.172 -1.742 1 98.19 82 THR A C 1
ATOM 599 O O . THR A 1 82 ? 14.359 -26.297 -1.688 1 98.19 82 THR A O 1
ATOM 602 N N . PHE A 1 83 ? 14.172 -24.141 -1.459 1 98.25 83 PHE A N 1
ATOM 603 C CA . PHE A 1 83 ? 12.758 -24.219 -1.109 1 98.25 83 PHE A CA 1
ATOM 604 C C . PHE A 1 83 ? 11.883 -23.828 -2.293 1 98.25 83 PHE A C 1
ATOM 606 O O . PHE A 1 83 ? 10.656 -23.75 -2.17 1 98.25 83 PHE A O 1
ATOM 613 N N . ARG A 1 84 ? 12.484 -23.609 -3.465 1 98 84 ARG A N 1
ATOM 614 C CA . ARG A 1 84 ? 11.727 -23.141 -4.621 1 98 84 ARG A CA 1
ATOM 615 C C . ARG A 1 84 ? 10.719 -24.188 -5.078 1 98 84 ARG A C 1
ATOM 617 O O . ARG A 1 84 ? 10.992 -25.391 -5.023 1 98 84 ARG A O 1
ATOM 624 N N . GLU A 1 85 ? 9.641 -23.875 -5.57 1 98.31 85 GLU A N 1
ATOM 625 C CA . GLU A 1 85 ? 9.016 -22.578 -5.293 1 98.31 85 GLU A CA 1
ATOM 626 C C . GLU A 1 85 ? 8.391 -22.562 -3.904 1 98.31 85 GLU A C 1
ATOM 628 O O . GLU A 1 85 ? 7.875 -23.578 -3.432 1 98.31 85 GLU A O 1
ATOM 633 N N . TRP A 1 86 ? 8.391 -21.5 -3.262 1 98.75 86 TRP A N 1
ATOM 634 C CA . TRP A 1 86 ? 7.605 -21.297 -2.049 1 98.75 86 TRP A CA 1
ATOM 635 C C . TRP A 1 86 ? 6.199 -20.812 -2.385 1 98.75 86 TRP A C 1
ATOM 637 O O . TRP A 1 86 ? 6.035 -19.766 -3.014 1 98.75 86 TRP A O 1
ATOM 647 N N . LEU A 1 87 ? 5.168 -21.547 -1.99 1 98.75 87 LEU A N 1
ATOM 648 C CA . LEU A 1 87 ? 3.779 -21.234 -2.309 1 98.75 87 LEU A CA 1
ATOM 649 C C . LEU A 1 87 ? 3.203 -20.234 -1.3 1 98.75 87 LEU A C 1
ATOM 651 O O . LEU A 1 87 ? 2.908 -20.609 -0.161 1 98.75 87 LEU A O 1
ATOM 655 N N . HIS A 1 88 ? 2.957 -19.078 -1.709 1 98.75 88 HIS A N 1
ATOM 656 C CA . HIS A 1 88 ? 2.453 -18.031 -0.829 1 98.75 88 HIS A CA 1
ATOM 657 C C . HIS A 1 88 ? 0.93 -18.047 -0.754 1 98.75 88 HIS A C 1
ATOM 659 O O . HIS A 1 88 ? 0.349 -17.75 0.291 1 98.75 88 HIS A O 1
ATOM 665 N N . TRP A 1 89 ? 0.303 -18.344 -1.838 1 98.75 89 TRP A N 1
ATOM 666 C CA . TRP A 1 89 ? -1.147 -18.203 -1.915 1 98.75 89 TRP A CA 1
ATOM 667 C C . TRP A 1 89 ? -1.714 -19.047 -3.059 1 98.75 89 TRP A C 1
ATOM 669 O O . TRP A 1 89 ? -1.092 -19.156 -4.117 1 98.75 89 TRP A O 1
ATOM 679 N N . MET A 1 90 ? -2.859 -19.641 -2.842 1 98.5 90 MET A N 1
ATOM 680 C CA . MET A 1 90 ? -3.572 -20.328 -3.914 1 98.5 90 MET A CA 1
ATOM 681 C C . MET A 1 90 ? -5.082 -20.219 -3.723 1 98.5 90 MET A C 1
ATOM 683 O O . MET A 1 90 ? -5.602 -20.547 -2.654 1 98.5 90 MET A O 1
ATOM 687 N N . VAL A 1 91 ? -5.746 -19.797 -4.715 1 98.44 91 VAL A N 1
ATOM 688 C CA . VAL A 1 91 ? -7.199 -19.656 -4.723 1 98.44 91 VAL A CA 1
ATOM 689 C C . VAL A 1 91 ? -7.766 -20.234 -6.016 1 98.44 91 VAL A C 1
ATOM 691 O O . VAL A 1 91 ? -7.227 -20 -7.098 1 98.44 91 VAL A O 1
ATOM 694 N N . ILE A 1 92 ? -8.805 -21.016 -5.938 1 98.44 92 ILE A N 1
ATOM 695 C CA . ILE A 1 92 ? -9.477 -21.547 -7.117 1 98.44 92 ILE A CA 1
ATOM 696 C C . ILE A 1 92 ? -10.914 -21.031 -7.172 1 98.44 92 ILE A C 1
ATOM 698 O O . ILE A 1 92 ? -11.398 -20.438 -6.207 1 98.44 92 ILE A O 1
ATOM 702 N N . ASN A 1 93 ? -11.547 -21.188 -8.359 1 98.5 93 ASN A N 1
ATOM 703 C CA . ASN A 1 93 ? -12.953 -20.844 -8.586 1 98.5 93 ASN A CA 1
ATOM 704 C C . ASN A 1 93 ? -13.211 -19.359 -8.367 1 98.5 93 ASN A C 1
ATOM 706 O O . ASN A 1 93 ? -14.219 -18.984 -7.773 1 98.5 93 ASN A O 1
ATOM 710 N N . ILE A 1 94 ? -12.289 -18.594 -8.789 1 98.38 94 ILE A N 1
ATOM 711 C CA . ILE A 1 94 ? -12.492 -17.141 -8.789 1 98.38 94 ILE A CA 1
ATOM 712 C C . ILE A 1 94 ? -13.375 -16.734 -9.969 1 98.38 94 ILE A C 1
ATOM 714 O O . ILE A 1 94 ? -12.984 -16.906 -11.125 1 98.38 94 ILE A O 1
ATOM 718 N N . PRO A 1 95 ? -14.5 -16.188 -9.68 1 97.38 95 PRO A N 1
ATOM 719 C CA . PRO A 1 95 ? -15.352 -15.797 -10.805 1 97.38 95 PRO A CA 1
ATOM 720 C C . PRO A 1 95 ? -14.781 -14.633 -11.609 1 97.38 95 PRO A C 1
ATOM 722 O O . PRO A 1 95 ? -14.109 -13.766 -11.047 1 97.38 95 PRO A O 1
ATOM 725 N N . GLU A 1 96 ? -15.094 -14.609 -12.906 1 96.75 96 GLU A N 1
ATOM 726 C CA . GLU A 1 96 ? -14.711 -13.523 -13.805 1 96.75 96 GLU A CA 1
ATOM 727 C C . GLU A 1 96 ? -15.039 -12.164 -13.203 1 96.75 96 GLU A C 1
ATOM 729 O O . GLU A 1 96 ? -16.172 -11.906 -12.805 1 96.75 96 GLU A O 1
ATOM 734 N N . GLY A 1 97 ? -13.953 -11.398 -13.07 1 94.94 97 GLY A N 1
ATOM 735 C CA . GLY A 1 97 ? -14.141 -10.023 -12.641 1 94.94 97 GLY A CA 1
ATOM 736 C C . GLY A 1 97 ? -14.242 -9.875 -11.141 1 94.94 97 GLY A C 1
ATOM 737 O O . GLY A 1 97 ? -14.156 -8.766 -10.609 1 94.94 97 GLY A O 1
ATOM 738 N N . ALA A 1 98 ? -14.398 -10.938 -10.43 1 95.62 98 ALA A N 1
ATOM 739 C CA . ALA A 1 98 ? -14.555 -10.875 -8.977 1 95.62 98 ALA A CA 1
ATOM 740 C C . ALA A 1 98 ? -13.195 -10.828 -8.281 1 95.62 98 ALA A C 1
ATOM 742 O O . ALA A 1 98 ? -12.164 -11.102 -8.898 1 95.62 98 ALA A O 1
ATOM 743 N N . ASP A 1 99 ? -13.258 -10.398 -7.043 1 96.31 99 ASP A N 1
ATOM 744 C CA . ASP A 1 99 ? -12.055 -10.469 -6.211 1 96.31 99 ASP A CA 1
ATOM 745 C C . ASP A 1 99 ? -11.695 -11.914 -5.891 1 96.31 99 ASP A C 1
ATOM 747 O O . ASP A 1 99 ? -12.57 -12.75 -5.699 1 96.31 99 ASP A O 1
ATOM 751 N N . ALA A 1 100 ? -10.406 -12.125 -5.77 1 97.88 100 ALA A N 1
ATOM 752 C CA . ALA A 1 100 ? -9.93 -13.469 -5.461 1 97.88 100 ALA A CA 1
ATOM 753 C C . ALA A 1 100 ? -10.547 -13.992 -4.168 1 97.88 100 ALA A C 1
ATOM 755 O O . ALA A 1 100 ? -10.664 -15.203 -3.971 1 97.88 100 ALA A O 1
ATOM 756 N N . SER A 1 101 ? -10.898 -13.102 -3.264 1 96.5 101 SER A N 1
ATOM 757 C CA . SER A 1 101 ? -11.492 -13.5 -1.99 1 96.5 101 SER A CA 1
ATOM 758 C C . SER A 1 101 ? -12.828 -14.211 -2.201 1 96.5 101 SER A C 1
ATOM 760 O O . SER A 1 101 ? -13.336 -14.859 -1.289 1 96.5 101 SER A O 1
ATOM 762 N N . GLU A 1 102 ? -13.398 -14.07 -3.301 1 97.44 102 GLU A N 1
ATOM 763 C CA . GLU A 1 102 ? -14.688 -14.703 -3.586 1 97.44 102 GLU A CA 1
ATOM 764 C C . GLU A 1 102 ? -14.5 -16.141 -4.055 1 97.44 102 GLU A C 1
ATOM 766 O O . GLU A 1 102 ? -15.477 -16.875 -4.238 1 97.44 102 GLU A O 1
ATOM 771 N N . GLY A 1 103 ? -13.281 -16.562 -4.316 1 98.25 103 GLY A N 1
ATOM 772 C CA . GLY A 1 103 ? -12.984 -17.953 -4.672 1 98.25 103 GLY A CA 1
ATOM 773 C C . GLY A 1 103 ? -12.828 -18.859 -3.465 1 98.25 103 GLY A C 1
ATOM 774 O O . GLY A 1 103 ? -13.328 -18.547 -2.383 1 98.25 103 GLY A O 1
ATOM 775 N N . LYS A 1 104 ? -12.289 -20 -3.748 1 97.75 104 LYS A N 1
ATOM 776 C CA . LYS A 1 104 ? -11.977 -20.984 -2.707 1 97.75 104 LYS A CA 1
ATOM 777 C C . LYS A 1 104 ? -10.477 -21.016 -2.416 1 97.75 104 LYS A C 1
ATOM 779 O O . LYS A 1 104 ? -9.68 -21.391 -3.277 1 97.75 104 LYS A O 1
ATOM 784 N N . GLU A 1 105 ? -10.133 -20.625 -1.229 1 97.5 105 GLU A N 1
ATOM 785 C CA . GLU A 1 105 ? -8.734 -20.562 -0.825 1 97.5 105 GLU A CA 1
ATOM 786 C C . GLU A 1 105 ? -8.203 -21.953 -0.477 1 97.5 105 GLU A C 1
ATOM 788 O O . GLU A 1 105 ? -8.742 -22.625 0.405 1 97.5 105 GLU A O 1
ATOM 793 N N . LEU A 1 106 ? -7.195 -22.438 -1.17 1 97.56 106 LEU A N 1
ATOM 794 C CA . LEU A 1 106 ? -6.578 -23.734 -0.898 1 97.56 106 LEU A CA 1
ATOM 795 C C . LEU A 1 106 ? -5.344 -23.562 -0.019 1 97.56 106 LEU A C 1
ATOM 797 O O . LEU A 1 106 ? -5.023 -24.453 0.777 1 97.56 106 LEU A O 1
ATOM 801 N N . MET A 1 107 ? -4.59 -22.578 -0.263 1 98.19 107 MET A N 1
ATOM 802 C CA . MET A 1 107 ? -3.465 -22.172 0.576 1 98.19 107 MET A CA 1
ATOM 803 C C . MET A 1 107 ? -3.619 -20.719 1.037 1 98.19 107 MET A C 1
ATOM 805 O O . MET A 1 107 ? -3.586 -19.797 0.222 1 98.19 107 MET A O 1
ATOM 809 N N . PRO A 1 108 ? -3.834 -20.531 2.34 1 97.94 108 PRO A N 1
ATOM 810 C CA . PRO A 1 108 ? -4.012 -19.156 2.816 1 97.94 108 PRO A CA 1
ATOM 811 C C . PRO A 1 108 ? -2.807 -18.281 2.518 1 97.94 108 PRO A C 1
ATOM 813 O O . PRO A 1 108 ? -1.67 -18.75 2.506 1 97.94 108 PRO A O 1
ATOM 816 N N . TYR A 1 109 ? -3.129 -17 2.322 1 97.69 109 TYR A N 1
ATOM 817 C CA . TYR A 1 109 ? -2.102 -16.031 1.98 1 97.69 109 TYR A CA 1
ATOM 818 C C . TYR A 1 109 ? -1.05 -15.93 3.08 1 97.69 109 TYR A C 1
ATOM 820 O O . TYR A 1 109 ? -1.388 -15.828 4.262 1 97.69 109 TYR A O 1
ATOM 828 N N . MET A 1 110 ? 0.157 -16 2.74 1 96.88 110 MET A N 1
ATOM 829 C CA . MET A 1 110 ? 1.325 -15.68 3.555 1 96.88 110 MET A CA 1
ATOM 830 C C . MET A 1 110 ? 2.174 -14.602 2.885 1 96.88 110 MET A C 1
ATOM 832 O O . MET A 1 110 ? 2.736 -14.828 1.812 1 96.88 110 MET A O 1
ATOM 836 N N . GLY A 1 111 ? 2.238 -13.461 3.492 1 95.25 111 GLY A N 1
ATOM 837 C CA . GLY A 1 111 ? 3.021 -12.375 2.922 1 95.25 111 GLY A CA 1
ATOM 838 C C . GLY A 1 111 ? 4.496 -12.711 2.795 1 95.25 111 GLY A C 1
ATOM 839 O O . GLY A 1 111 ? 5.043 -13.445 3.615 1 95.25 111 GLY A O 1
ATOM 840 N N . PRO A 1 112 ? 5.152 -12.125 1.769 1 95 112 PRO A N 1
ATOM 841 C CA . PRO A 1 112 ? 6.582 -12.383 1.595 1 95 112 PRO A CA 1
ATOM 842 C C . PRO A 1 112 ? 7.43 -11.797 2.721 1 95 112 PRO A C 1
ATOM 844 O O . PRO A 1 112 ? 7.195 -10.664 3.148 1 95 112 PRO A O 1
ATOM 847 N N . GLN A 1 113 ? 8.367 -12.602 3.182 1 92.12 113 GLN A N 1
ATOM 848 C CA . GLN A 1 113 ? 9.375 -12.219 4.16 1 92.12 113 GLN A CA 1
ATOM 849 C C . GLN A 1 113 ? 10.742 -12.812 3.807 1 92.12 113 GLN A C 1
ATOM 851 O O . GLN A 1 113 ? 11.266 -13.656 4.539 1 92.12 113 GLN A O 1
ATOM 856 N N . PRO A 1 114 ? 11.273 -12.391 2.682 1 94 114 PRO A N 1
ATOM 857 C CA . PRO A 1 114 ? 12.578 -12.945 2.307 1 94 114 PRO A CA 1
ATOM 858 C C . PRO A 1 114 ? 13.641 -12.727 3.381 1 94 114 PRO A C 1
ATOM 860 O O . PRO A 1 114 ? 13.82 -11.602 3.854 1 94 114 PRO A O 1
ATOM 863 N N . PRO A 1 115 ? 14.289 -13.797 3.781 1 91.19 115 PRO A N 1
ATOM 864 C CA . PRO A 1 115 ? 15.344 -13.625 4.789 1 91.19 115 PRO A CA 1
ATOM 865 C C . PRO A 1 115 ? 16.547 -12.836 4.266 1 91.19 115 PRO A C 1
ATOM 867 O O . PRO A 1 115 ? 17.203 -12.141 5.031 1 91.19 115 PRO A O 1
ATOM 870 N N . SER A 1 116 ? 16.875 -12.984 3.01 1 90.19 116 SER A N 1
ATOM 871 C CA . SER A 1 116 ? 17.984 -12.266 2.365 1 90.19 116 SER A CA 1
ATOM 872 C C . SER A 1 116 ? 17.812 -12.242 0.851 1 90.19 116 SER A C 1
ATOM 874 O O . SER A 1 116 ? 17.125 -13.094 0.282 1 90.19 116 SER A O 1
ATOM 876 N N . GLY A 1 117 ? 18.406 -11.148 0.247 1 92.12 117 GLY A N 1
ATOM 877 C CA . GLY A 1 117 ? 18.359 -11.055 -1.203 1 92.12 117 GLY A CA 1
ATOM 878 C C . GLY A 1 117 ? 17.047 -10.539 -1.731 1 92.12 117 GLY A C 1
ATOM 879 O O . GLY A 1 117 ? 16.109 -10.312 -0.962 1 92.12 117 GLY A O 1
ATOM 880 N N . ILE A 1 118 ? 16.891 -10.352 -3.021 1 92.44 118 ILE A N 1
ATOM 881 C CA . ILE A 1 118 ? 15.695 -9.891 -3.709 1 92.44 118 ILE A CA 1
ATOM 882 C C . ILE A 1 118 ? 14.914 -11.094 -4.242 1 92.44 118 ILE A C 1
ATOM 884 O O . ILE A 1 118 ? 15.445 -11.891 -5.02 1 92.44 118 ILE A O 1
ATOM 888 N N . HIS A 1 119 ? 13.734 -11.227 -3.748 1 97.75 119 HIS A N 1
ATOM 889 C CA . HIS A 1 119 ? 12.898 -12.344 -4.172 1 97.75 119 HIS A CA 1
ATOM 890 C C . HIS A 1 119 ? 11.867 -11.891 -5.203 1 97.75 119 HIS A C 1
ATOM 892 O O . HIS A 1 119 ? 11.273 -10.82 -5.066 1 97.75 119 HIS A O 1
ATOM 898 N N . ARG A 1 120 ? 11.672 -12.68 -6.199 1 96.94 120 ARG A N 1
ATOM 899 C CA . ARG A 1 120 ? 10.547 -12.508 -7.105 1 96.94 120 ARG A CA 1
ATOM 900 C C . ARG A 1 120 ? 9.266 -13.078 -6.504 1 96.94 120 ARG A C 1
ATOM 902 O O . ARG A 1 120 ? 9.219 -14.258 -6.141 1 96.94 120 ARG A O 1
ATOM 909 N N . CYS A 1 121 ? 8.281 -12.281 -6.262 1 97.56 121 CYS A N 1
ATOM 910 C CA . CYS A 1 121 ? 6.941 -12.703 -5.863 1 97.56 121 CYS A CA 1
ATOM 911 C C . CYS A 1 121 ? 6 -12.734 -7.062 1 97.56 121 CYS A C 1
ATOM 913 O O . CYS A 1 121 ? 5.555 -11.688 -7.535 1 97.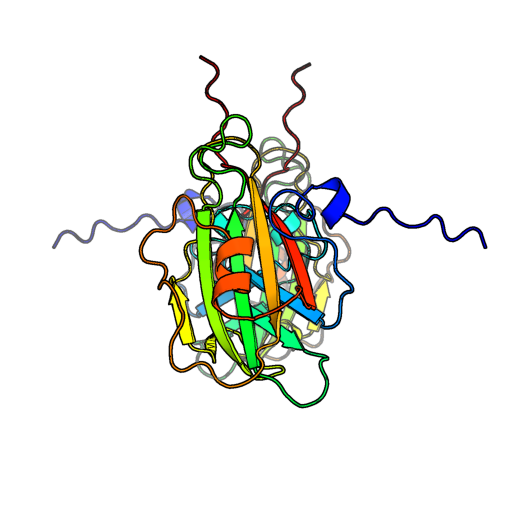56 121 CYS A O 1
ATOM 915 N N . VAL A 1 122 ? 5.621 -13.883 -7.5 1 98.31 122 VAL A N 1
ATOM 916 C CA . VAL A 1 122 ? 5.012 -14.078 -8.812 1 98.31 122 VAL A CA 1
ATOM 917 C C . VAL A 1 122 ? 3.543 -14.461 -8.641 1 98.31 122 VAL A C 1
ATOM 919 O O . VAL A 1 122 ? 3.219 -15.391 -7.898 1 98.31 122 VAL A O 1
ATOM 922 N N . PHE A 1 123 ? 2.67 -13.758 -9.25 1 98.38 123 PHE A N 1
ATOM 923 C CA . PHE A 1 123 ? 1.27 -14.125 -9.43 1 98.38 123 PHE A CA 1
ATOM 924 C C . PHE A 1 123 ? 1.028 -14.711 -10.812 1 98.38 123 PHE A C 1
ATOM 926 O O . PHE A 1 123 ? 1.466 -14.141 -11.812 1 98.38 123 PHE A O 1
ATOM 933 N N . VAL A 1 124 ? 0.332 -15.789 -10.859 1 98.38 124 VAL A N 1
ATOM 934 C CA . VAL A 1 124 ? -0.049 -16.391 -12.133 1 98.38 124 VAL A CA 1
ATOM 935 C C . VAL A 1 124 ? -1.53 -16.766 -12.109 1 98.38 124 VAL A C 1
ATOM 937 O O . VAL A 1 124 ? -2.021 -17.312 -11.125 1 98.38 124 VAL A O 1
ATOM 940 N N . ALA A 1 125 ? -2.186 -16.453 -13.18 1 98.19 125 ALA A N 1
ATOM 941 C CA . ALA A 1 125 ? -3.602 -16.766 -13.32 1 98.19 125 ALA A CA 1
ATOM 942 C C . ALA A 1 125 ? -3.82 -17.797 -14.422 1 98.19 125 ALA A C 1
ATOM 944 O O . ALA A 1 125 ? -3.18 -17.734 -15.477 1 98.19 125 ALA A O 1
ATOM 945 N N . PHE A 1 126 ? -4.715 -18.719 -14.195 1 97.81 126 PHE A N 1
ATOM 946 C CA . PHE A 1 126 ? -5.105 -19.75 -15.148 1 97.81 126 PHE A CA 1
ATOM 947 C C . PHE A 1 126 ? -6.617 -19.781 -15.328 1 97.81 126 PHE A C 1
ATOM 949 O O . PHE A 1 126 ? -7.367 -19.516 -14.383 1 97.81 126 PHE A O 1
ATOM 956 N N . LYS A 1 127 ? -6.973 -20.125 -16.484 1 96.94 127 LYS A N 1
ATOM 957 C CA . LYS A 1 127 ? -8.391 -20.328 -16.781 1 96.94 127 LYS A CA 1
ATOM 958 C C . LYS A 1 127 ? -8.812 -21.766 -16.438 1 96.94 127 LYS A C 1
ATOM 960 O O . LYS A 1 127 ? -8.109 -22.719 -16.766 1 96.94 127 LYS A O 1
ATOM 965 N N . GLN A 1 128 ? -9.961 -21.844 -15.711 1 96.69 128 GLN A N 1
ATOM 966 C CA . GLN A 1 128 ? -10.5 -23.172 -15.414 1 96.69 128 GLN A CA 1
ATOM 967 C C . GLN A 1 128 ? -11.484 -23.609 -16.484 1 96.69 128 GLN A C 1
ATOM 969 O O . GLN A 1 128 ? -12.188 -22.781 -17.078 1 96.69 128 GLN A O 1
ATOM 974 N N . LYS A 1 129 ? -11.523 -24.891 -16.75 1 92.56 129 LYS A N 1
ATOM 975 C CA . LYS A 1 129 ? -12.508 -25.453 -17.656 1 92.56 129 LYS A CA 1
ATOM 976 C C . LYS A 1 129 ? -13.906 -25.438 -17.047 1 92.56 129 LYS A C 1
ATOM 978 O O . LYS A 1 129 ? -14.906 -25.328 -17.75 1 92.56 129 LYS A O 1
ATOM 983 N N . GLY A 1 130 ? -14.023 -25.531 -15.82 1 93.19 130 GLY A N 1
ATOM 984 C CA . GLY A 1 130 ? -15.219 -25.531 -15 1 93.19 130 GLY A CA 1
ATOM 985 C C . GLY A 1 130 ? -14.93 -25.375 -13.516 1 93.19 130 GLY A C 1
ATOM 986 O O . GLY A 1 130 ? -13.766 -25.266 -13.117 1 93.19 130 GLY A O 1
ATOM 987 N N . VAL A 1 131 ? -15.984 -25.281 -12.781 1 95.31 131 VAL A N 1
ATOM 988 C CA . VAL A 1 131 ? -15.812 -25.188 -11.336 1 95.31 131 VAL A CA 1
ATOM 989 C C . VAL A 1 131 ? -15.07 -26.422 -10.828 1 95.31 131 VAL A C 1
ATOM 991 O O . VAL A 1 131 ? -15.383 -27.547 -11.219 1 95.31 131 VAL A O 1
ATOM 994 N N . MET A 1 132 ? -14.055 -26.234 -9.992 1 95.19 132 MET A N 1
ATOM 995 C CA . MET A 1 132 ? -13.258 -27.328 -9.438 1 95.19 132 MET A CA 1
ATOM 996 C C . MET A 1 132 ? -13.734 -27.672 -8.031 1 95.19 132 MET A C 1
ATOM 998 O O . MET A 1 132 ? -13.609 -26.875 -7.105 1 95.19 132 MET A O 1
ATOM 1002 N N . GLU A 1 133 ? -14.211 -28.797 -7.855 1 92.62 133 GLU A N 1
ATOM 1003 C CA . GLU A 1 133 ? -14.656 -29.266 -6.547 1 92.62 133 GLU A CA 1
ATOM 1004 C C . GLU A 1 133 ? -13.477 -29.688 -5.684 1 92.62 133 GLU A C 1
ATOM 1006 O O . GLU A 1 133 ? -13.516 -29.562 -4.457 1 92.62 133 GLU A O 1
ATOM 1011 N N . THR A 1 134 ? -12.539 -30.266 -6.383 1 90.5 134 THR A N 1
ATOM 1012 C CA . THR A 1 134 ? -11.305 -30.703 -5.738 1 90.5 134 THR A CA 1
ATOM 1013 C C . THR A 1 134 ? -10.109 -30.469 -6.648 1 90.5 134 THR A C 1
ATOM 1015 O O . THR A 1 134 ? -10.258 -29.969 -7.766 1 90.5 134 THR A O 1
ATOM 1018 N N . VAL A 1 135 ? -8.93 -30.578 -6.129 1 94.94 135 VAL A N 1
ATOM 1019 C CA . VAL A 1 135 ? -7.707 -30.5 -6.918 1 94.94 135 VAL A CA 1
ATOM 1020 C C . VAL A 1 135 ? -6.906 -31.797 -6.75 1 94.94 135 VAL A C 1
ATOM 1022 O O . VAL A 1 135 ? -7.023 -32.469 -5.73 1 94.94 135 VAL A O 1
ATOM 1025 N N . LYS A 1 136 ? -6.238 -32.062 -7.836 1 92.06 136 LYS A N 1
ATOM 1026 C CA . LYS A 1 136 ? -5.27 -33.156 -7.719 1 92.06 136 LYS A CA 1
ATOM 1027 C C . LYS A 1 136 ? -4.055 -32.719 -6.902 1 92.06 136 LYS A C 1
ATOM 1029 O O . LYS A 1 136 ? -3.465 -31.672 -7.168 1 92.06 136 LYS A O 1
ATOM 1034 N N . THR A 1 137 ? -3.648 -33.312 -5.84 1 89.12 137 THR A N 1
ATOM 1035 C CA . THR A 1 137 ? -2.551 -33.062 -4.914 1 89.12 137 THR A CA 1
ATOM 1036 C C . THR A 1 137 ? -2.779 -31.75 -4.16 1 89.12 137 THR A C 1
ATOM 1038 O O . THR A 1 137 ? -2.287 -30.688 -4.566 1 89.12 137 THR A O 1
ATOM 1041 N N . TRP A 1 138 ? -3.484 -31.75 -3.217 1 89.75 138 TRP A N 1
ATOM 1042 C CA . TRP A 1 138 ? -3.725 -30.594 -2.359 1 89.75 138 TRP A CA 1
ATOM 1043 C C . TRP A 1 138 ? -2.422 -30.094 -1.754 1 89.75 138 TRP A C 1
ATOM 1045 O O . TRP A 1 138 ? -1.646 -30.859 -1.192 1 89.75 138 TRP A O 1
ATOM 1055 N N . PRO A 1 139 ? -2.248 -28.812 -1.981 1 91.06 139 PRO A N 1
ATOM 1056 C CA . PRO A 1 139 ? -0.991 -28.297 -1.423 1 91.06 139 PRO A CA 1
ATOM 1057 C C . PRO A 1 139 ? -0.996 -28.266 0.103 1 91.06 139 PRO A C 1
ATOM 1059 O O . PRO A 1 139 ? -1.816 -27.562 0.705 1 91.06 139 PRO A O 1
ATOM 1062 N N . VAL A 1 140 ? -0.174 -29.078 0.706 1 91.88 140 VAL A N 1
ATOM 1063 C CA . VAL A 1 140 ? -0.089 -29.141 2.16 1 91.88 140 VAL A CA 1
ATOM 1064 C C . VAL A 1 140 ? 1.133 -28.359 2.641 1 91.88 140 VAL A C 1
ATOM 1066 O O . VAL A 1 140 ? 1.075 -27.672 3.664 1 91.88 140 VAL A O 1
ATOM 1069 N N . GLU A 1 141 ? 2.184 -28.516 1.906 1 96.12 141 GLU A N 1
ATOM 1070 C CA . GLU A 1 141 ? 3.416 -27.781 2.199 1 96.12 141 GLU A CA 1
ATOM 1071 C C . GLU A 1 141 ? 3.619 -26.625 1.23 1 96.12 141 GLU A C 1
ATOM 1073 O O . GLU A 1 141 ? 3.217 -26.703 0.067 1 96.12 141 GLU A O 1
ATOM 1078 N N . ARG A 1 142 ? 4.238 -25.625 1.748 1 98.25 142 ARG A N 1
ATOM 1079 C CA . ARG A 1 142 ? 4.512 -24.469 0.899 1 98.25 142 ARG A CA 1
ATOM 1080 C C . ARG A 1 142 ? 5.797 -24.672 0.101 1 98.25 142 ARG A C 1
ATOM 1082 O O . ARG A 1 142 ? 5.887 -24.25 -1.056 1 98.25 142 ARG A O 1
ATOM 1089 N N . LYS A 1 143 ? 6.809 -25.312 0.796 1 98.19 143 LYS A N 1
ATOM 1090 C CA . LYS A 1 143 ? 8.102 -25.484 0.142 1 98.19 143 LYS A CA 1
ATOM 1091 C C . LYS A 1 143 ? 8.031 -26.516 -0.976 1 98.19 143 LYS A C 1
ATOM 1093 O O . LYS A 1 143 ? 7.293 -27.5 -0.874 1 98.19 143 LYS A O 1
ATOM 1098 N N . ASN A 1 144 ? 8.805 -26.312 -2.061 1 98.06 144 ASN A N 1
ATOM 1099 C CA . ASN A 1 144 ? 9.008 -27.219 -3.184 1 98.06 144 ASN A CA 1
ATOM 1100 C C . ASN A 1 144 ? 7.711 -27.453 -3.957 1 98.06 144 ASN A C 1
ATOM 1102 O O . ASN A 1 144 ? 7.469 -28.547 -4.453 1 98.06 144 ASN A O 1
ATOM 1106 N N . PHE A 1 145 ? 6.91 -26.531 -3.846 1 98.19 145 PHE A N 1
ATOM 1107 C CA . PHE A 1 145 ? 5.766 -26.516 -4.746 1 98.19 145 PHE A CA 1
ATOM 1108 C C . PHE A 1 145 ? 6.215 -26.312 -6.191 1 98.19 145 PHE A C 1
ATOM 1110 O O . PHE A 1 145 ? 7.262 -25.719 -6.441 1 98.19 145 PHE A O 1
ATOM 1117 N N . SER A 1 146 ? 5.395 -26.812 -7.141 1 98 146 SER A N 1
ATOM 1118 C CA . SER A 1 146 ? 5.652 -26.609 -8.562 1 98 146 SER A CA 1
ATOM 1119 C C . SER A 1 146 ? 4.398 -26.141 -9.289 1 98 146 SER A C 1
ATOM 1121 O O . SER A 1 146 ? 3.434 -26.891 -9.43 1 98 146 SER A O 1
ATOM 1123 N N . THR A 1 147 ? 4.438 -24.875 -9.727 1 98.19 147 THR A N 1
ATOM 1124 C CA . THR A 1 147 ? 3.324 -24.312 -10.484 1 98.19 147 THR A CA 1
ATOM 1125 C C . THR A 1 147 ? 3.031 -25.172 -11.719 1 98.19 147 THR A C 1
ATOM 1127 O O . THR A 1 147 ? 1.877 -25.516 -11.984 1 98.19 147 THR A O 1
ATOM 1130 N N . ARG A 1 148 ? 4.094 -25.609 -12.445 1 97.19 148 ARG A N 1
ATOM 1131 C CA . ARG A 1 148 ? 3.957 -26.406 -13.656 1 97.19 148 ARG A CA 1
ATOM 1132 C C . ARG A 1 148 ? 3.301 -27.75 -13.352 1 97.19 148 ARG A C 1
ATOM 1134 O O . ARG A 1 148 ? 2.387 -28.172 -14.062 1 97.19 148 ARG A O 1
ATOM 1141 N N . LYS A 1 149 ? 3.814 -28.406 -12.328 1 96.44 149 LYS A N 1
ATOM 1142 C CA . LYS A 1 149 ? 3.26 -29.703 -11.969 1 96.44 149 LYS A CA 1
ATOM 1143 C C . LYS A 1 149 ? 1.783 -29.594 -11.602 1 96.44 149 LYS A C 1
ATOM 1145 O O . LYS A 1 149 ? 0.961 -30.406 -12.047 1 96.44 149 LYS A O 1
ATOM 1150 N N . PHE A 1 150 ? 1.42 -28.625 -10.805 1 97.44 150 PHE A N 1
ATOM 1151 C CA . PHE A 1 150 ? 0.045 -28.422 -10.359 1 97.44 150 PHE A CA 1
ATOM 1152 C C . PHE A 1 150 ? -0.88 -28.188 -11.547 1 97.44 150 PHE A C 1
ATOM 1154 O O . PHE A 1 150 ? -1.963 -28.766 -11.625 1 97.44 150 PHE A O 1
ATOM 1161 N N . THR A 1 151 ? -0.445 -27.234 -12.391 1 96.12 151 THR A N 1
ATOM 1162 C CA . THR A 1 151 ? -1.289 -26.875 -13.523 1 96.12 151 THR A CA 1
ATOM 1163 C C . THR A 1 151 ? -1.484 -28.078 -14.445 1 96.12 151 THR A C 1
ATOM 1165 O O . THR A 1 151 ? -2.576 -28.297 -14.977 1 96.12 151 THR A O 1
ATOM 1168 N N . GLY A 1 152 ? -0.428 -28.891 -14.664 1 95.5 152 GLY A N 1
ATOM 1169 C CA . GLY A 1 152 ? -0.541 -30.094 -15.461 1 95.5 152 GLY A CA 1
ATOM 1170 C C . GLY A 1 152 ? -1.488 -31.125 -14.852 1 95.5 152 GLY A C 1
ATOM 1171 O O . GLY A 1 152 ? -2.371 -31.641 -15.547 1 95.5 152 GLY A O 1
ATOM 1172 N N . GLU A 1 153 ? -1.324 -31.359 -13.562 1 96.44 153 GLU A N 1
ATOM 1173 C CA . GLU A 1 153 ? -2.121 -32.344 -12.859 1 96.44 153 GLU A CA 1
ATOM 1174 C C . GLU A 1 153 ? -3.6 -31.969 -12.852 1 96.44 153 GLU A C 1
ATOM 1176 O O . GLU A 1 153 ? -4.469 -32.844 -12.844 1 96.44 153 GLU A O 1
ATOM 1181 N N . ASN A 1 154 ? -3.863 -30.703 -12.914 1 97.19 154 ASN A N 1
ATOM 1182 C CA . ASN A 1 154 ? -5.242 -30.25 -12.781 1 97.19 154 ASN A CA 1
ATOM 1183 C C . ASN A 1 154 ? -5.797 -29.719 -14.102 1 97.19 154 ASN A C 1
ATOM 1185 O O . ASN A 1 154 ? -6.855 -29.094 -14.125 1 97.19 154 ASN A O 1
ATOM 1189 N N . GLU A 1 155 ? -5.043 -29.859 -15.188 1 95.38 155 GLU A N 1
ATOM 1190 C CA . GLU A 1 155 ? -5.457 -29.578 -16.562 1 95.38 155 GLU A CA 1
ATOM 1191 C C . GLU A 1 155 ? -5.84 -28.109 -16.734 1 95.38 155 GLU A C 1
ATOM 1193 O O . GLU A 1 155 ? -6.867 -27.797 -17.328 1 95.38 155 GLU A O 1
ATOM 1198 N N . LEU A 1 156 ? -5.113 -27.219 -16.156 1 96.12 156 LEU A N 1
ATOM 1199 C CA . LEU A 1 156 ? -5.391 -25.781 -16.219 1 96.12 156 LEU A CA 1
ATOM 1200 C C . LEU A 1 156 ? -4.816 -25.188 -17.5 1 96.12 156 LEU A C 1
ATOM 1202 O O . LEU A 1 156 ? -5.18 -24.078 -17.891 1 96.12 156 LEU A O 1
ATOM 1206 N N . GLY A 1 157 ? -3.979 -25.875 -18.203 1 94.44 157 GLY A N 1
ATOM 1207 C CA . GLY A 1 157 ? -3.377 -25.359 -19.422 1 94.44 157 GLY A CA 1
ATOM 1208 C C . GLY A 1 157 ? -2.359 -24.266 -19.172 1 94.44 157 GLY A C 1
ATOM 1209 O O . GLY A 1 157 ? -1.735 -24.234 -18.109 1 94.44 157 GLY A O 1
ATOM 1210 N N . LEU A 1 158 ? -2.148 -23.391 -20.219 1 95.75 158 LEU A N 1
ATOM 1211 C CA . LEU A 1 158 ? -1.183 -22.297 -20.141 1 95.75 158 LEU A CA 1
ATOM 1212 C C . LEU A 1 158 ? -1.737 -21.156 -19.312 1 95.75 158 LEU A C 1
ATOM 1214 O O . LEU A 1 158 ? -2.955 -20.984 -19.219 1 95.75 158 LEU A O 1
ATOM 1218 N N . PRO A 1 159 ? -0.827 -20.359 -18.703 1 97.38 159 PRO A N 1
ATOM 1219 C CA . PRO A 1 159 ? -1.307 -19.172 -17.984 1 97.38 159 PRO A CA 1
ATOM 1220 C C . PRO A 1 159 ? -2.066 -18.219 -18.891 1 97.38 159 PRO A C 1
ATOM 1222 O O . PRO A 1 159 ? -1.865 -18.219 -20.109 1 97.38 159 PRO A O 1
ATOM 1225 N N . ILE A 1 160 ? -2.943 -17.422 -18.281 1 96.75 160 ILE A N 1
ATOM 1226 C CA . ILE A 1 160 ? -3.643 -16.406 -19.047 1 96.75 160 ILE A CA 1
ATOM 1227 C C . ILE A 1 160 ? -3.154 -15.016 -18.641 1 96.75 160 ILE A C 1
ATOM 1229 O O . ILE A 1 160 ? -3.426 -14.023 -19.328 1 96.75 160 ILE A O 1
ATOM 1233 N N . ALA A 1 161 ? -2.496 -14.898 -17.562 1 96.69 161 ALA A N 1
ATOM 1234 C CA . ALA A 1 161 ? -1.888 -13.656 -17.078 1 96.69 161 ALA A CA 1
ATOM 1235 C C . ALA A 1 161 ? -0.846 -13.945 -16 1 96.69 161 ALA A C 1
ATOM 1237 O O . ALA A 1 161 ? -0.942 -14.945 -15.281 1 96.69 161 ALA A O 1
ATOM 1238 N N . ALA A 1 162 ? 0.127 -13.109 -15.898 1 97.25 162 ALA A N 1
ATOM 1239 C CA . ALA A 1 162 ? 1.129 -13.188 -14.836 1 97.25 162 ALA A CA 1
ATOM 1240 C C . ALA A 1 162 ? 1.68 -11.805 -14.5 1 97.25 162 ALA A C 1
ATOM 1242 O O . ALA A 1 162 ? 1.706 -10.914 -15.352 1 97.25 162 ALA A O 1
ATOM 1243 N N . LEU A 1 163 ? 2.016 -11.695 -13.258 1 95.5 163 LEU A N 1
ATOM 1244 C CA . LEU A 1 163 ? 2.641 -10.492 -12.711 1 95.5 163 LEU A CA 1
ATOM 1245 C C . LEU A 1 163 ? 3.625 -10.844 -11.602 1 95.5 163 LEU A C 1
ATOM 1247 O O . LEU A 1 163 ? 3.482 -11.875 -10.945 1 95.5 163 LEU A O 1
ATOM 1251 N N . TYR A 1 164 ? 4.711 -10.008 -11.539 1 96.12 164 TYR A N 1
ATOM 1252 C CA . TYR A 1 164 ? 5.574 -10.227 -10.383 1 96.12 164 TYR A CA 1
ATOM 1253 C C . TYR A 1 164 ? 6.094 -8.906 -9.836 1 96.12 164 TYR A C 1
ATOM 1255 O O . TYR A 1 164 ? 6.133 -7.898 -10.547 1 96.12 164 TYR A O 1
ATOM 1263 N N . PHE A 1 165 ? 6.422 -8.922 -8.547 1 93 165 PHE A N 1
ATOM 1264 C CA . PHE A 1 165 ? 7.141 -7.824 -7.91 1 93 165 PHE A CA 1
ATOM 1265 C C . PHE A 1 165 ? 8.336 -8.344 -7.121 1 93 165 PHE A C 1
ATOM 1267 O O . PHE A 1 165 ? 8.414 -9.531 -6.82 1 93 165 PHE A O 1
ATOM 1274 N N . ASN A 1 166 ? 9.258 -7.461 -6.883 1 91.88 166 ASN A N 1
ATOM 1275 C CA . ASN A 1 166 ? 10.43 -7.777 -6.074 1 91.88 166 ASN A CA 1
ATOM 1276 C C . ASN A 1 166 ? 10.203 -7.43 -4.605 1 91.88 166 ASN A C 1
ATOM 1278 O O . ASN A 1 166 ? 9.602 -6.398 -4.289 1 91.88 166 ASN A O 1
ATOM 1282 N N . SER A 1 167 ? 10.609 -8.305 -3.771 1 90.5 167 SER A N 1
ATOM 1283 C CA . SER A 1 167 ? 10.555 -8.086 -2.33 1 90.5 167 SER A CA 1
ATOM 1284 C C . SER A 1 167 ? 11.883 -8.43 -1.667 1 90.5 167 SER A C 1
ATOM 1286 O O . SER A 1 167 ? 12.516 -9.43 -2.02 1 90.5 167 SER A O 1
ATOM 1288 N N . GLN A 1 168 ? 12.32 -7.609 -0.729 1 87.81 168 GLN A N 1
ATOM 1289 C CA . GLN A 1 168 ? 13.594 -7.805 -0.046 1 87.81 168 GLN A CA 1
ATOM 1290 C C . GLN A 1 168 ? 13.484 -7.461 1.437 1 87.81 168 GLN A C 1
ATOM 1292 O O . GLN A 1 168 ? 12.711 -6.582 1.819 1 87.81 168 GLN A O 1
ATOM 1297 N N . SER A 1 169 ? 14.266 -8.25 2.26 1 77.06 169 SER A N 1
ATOM 1298 C CA . SER A 1 169 ? 14.312 -7.957 3.689 1 77.06 169 SER A CA 1
ATOM 1299 C C . SER A 1 169 ? 14.797 -6.539 3.951 1 77.06 169 SER A C 1
ATOM 1301 O O . SER A 1 169 ? 15.617 -6.008 3.197 1 77.06 169 SER A O 1
ATOM 1303 N N . ASN A 1 170 ? 14.094 -5.828 4.848 1 58.41 170 ASN A N 1
ATOM 1304 C CA . ASN A 1 170 ? 14.586 -4.52 5.254 1 58.41 170 ASN A CA 1
ATOM 1305 C C . ASN A 1 170 ? 15.883 -4.633 6.062 1 58.41 170 ASN A C 1
ATOM 1307 O O . ASN A 1 170 ? 16.422 -3.629 6.527 1 58.41 170 ASN A O 1
ATOM 1311 N N . GLN A 1 171 ? 16.312 -5.762 6.574 1 52.41 171 GLN A N 1
ATOM 1312 C CA . GLN A 1 171 ? 17.484 -5.855 7.449 1 52.41 171 GLN A CA 1
ATOM 1313 C C . GLN A 1 171 ? 18.75 -5.445 6.719 1 52.41 171 GLN A C 1
ATOM 1315 O O . GLN A 1 171 ? 19 -5.879 5.59 1 52.41 171 GLN A O 1
ATOM 1320 N N . LYS A 1 172 ? 19.297 -4.246 7 1 44.44 172 LYS A N 1
ATOM 1321 C CA . LYS A 1 172 ? 20.688 -3.863 6.719 1 44.44 172 LYS A CA 1
ATOM 1322 C C . LYS A 1 172 ? 21.625 -5.039 6.941 1 44.44 172 LYS A C 1
ATOM 1324 O O . LYS A 1 172 ? 21.453 -5.816 7.883 1 44.44 172 L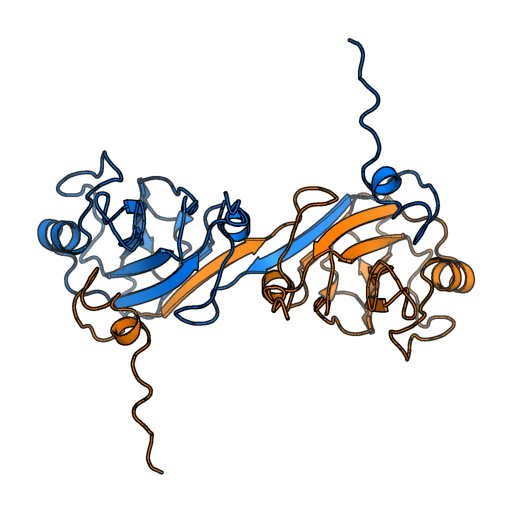YS A O 1
ATOM 1329 N N . SER A 1 173 ? 22.234 -5.562 5.961 1 38.56 173 SER A N 1
ATOM 1330 C CA . SER A 1 173 ? 23.359 -6.477 6.152 1 38.56 173 SER A CA 1
ATOM 1331 C C . SER A 1 173 ? 24.188 -6.082 7.371 1 38.56 173 SER A C 1
ATOM 1333 O O . SER A 1 173 ? 24.641 -4.941 7.48 1 38.56 173 SER A O 1
ATOM 1335 N N . LYS A 1 174 ? 24.094 -6.523 8.547 1 35 174 LYS A N 1
ATOM 1336 C CA . LYS A 1 174 ? 25.203 -6.363 9.492 1 35 174 LYS A CA 1
ATOM 1337 C C . LYS A 1 174 ? 26.516 -6.801 8.867 1 35 174 LYS A C 1
ATOM 1339 O O . LYS A 1 174 ? 26.672 -7.957 8.461 1 35 174 LYS A O 1
ATOM 1344 N N . LYS A 1 175 ? 27.234 -5.891 8.219 1 34.25 175 LYS A N 1
ATOM 1345 C CA . LYS A 1 175 ? 28.641 -6.242 8.078 1 34.25 175 LYS A CA 1
ATOM 1346 C C . LYS A 1 175 ? 29.203 -6.77 9.391 1 34.25 175 LYS A C 1
ATOM 1348 O O . LYS A 1 175 ? 29.141 -6.082 10.414 1 34.25 175 LYS A O 1
ATOM 1353 N N . LYS A 1 176 ? 29.344 -7.973 9.5 1 23.16 176 LYS A N 1
ATOM 1354 C CA . LYS A 1 176 ? 30.438 -8.391 10.383 1 23.16 176 LYS A CA 1
ATOM 1355 C C . LYS A 1 176 ? 31.781 -7.855 9.906 1 23.16 176 LYS A C 1
ATOM 1357 O O . LYS A 1 176 ? 32.062 -7.848 8.703 1 23.16 176 LYS A O 1
ATOM 1362 N N . MET B 1 1 ? 8.078 3.391 -37.875 1 24.59 1 MET B N 1
ATOM 1363 C CA . MET B 1 1 ? 8.094 3.646 -36.438 1 24.59 1 MET B CA 1
ATOM 1364 C C . MET B 1 1 ? 8.594 2.424 -35.688 1 24.59 1 MET B C 1
ATOM 1366 O O . MET B 1 1 ? 8.062 1.325 -35.844 1 24.59 1 MET B O 1
ATOM 1370 N N . ASN B 1 2 ? 9.852 2.176 -35.562 1 29.81 2 ASN B N 1
ATOM 1371 C CA . ASN B 1 2 ? 10.664 1.025 -35.156 1 29.81 2 ASN B CA 1
ATOM 1372 C C . ASN B 1 2 ? 10.297 0.528 -33.781 1 29.81 2 ASN B C 1
ATOM 1374 O O . ASN B 1 2 ? 10.578 1.194 -32.781 1 29.81 2 ASN B O 1
ATOM 1378 N N . VAL B 1 3 ? 8.977 0.051 -33.594 1 34.34 3 VAL B N 1
ATOM 1379 C CA . VAL B 1 3 ? 8.43 -0.433 -32.312 1 34.34 3 VAL B CA 1
ATOM 1380 C C . VAL B 1 3 ? 9.461 -1.317 -31.625 1 34.34 3 VAL B C 1
ATOM 1382 O O . VAL B 1 3 ? 9.781 -2.404 -32.094 1 34.34 3 VAL B O 1
ATOM 1385 N N . ARG B 1 4 ? 10.484 -0.847 -31.188 1 38.59 4 ARG B N 1
ATOM 1386 C CA . ARG B 1 4 ? 11.5 -1.561 -30.422 1 38.59 4 ARG B CA 1
ATOM 1387 C C . ARG B 1 4 ? 10.867 -2.645 -29.547 1 38.59 4 ARG B C 1
ATOM 1389 O O . ARG B 1 4 ? 9.945 -2.369 -28.781 1 38.59 4 ARG B O 1
ATOM 1396 N N . ALA B 1 5 ? 10.672 -3.83 -29.906 1 44.72 5 ALA B N 1
ATOM 1397 C CA . ALA B 1 5 ? 10.016 -4.988 -29.312 1 44.72 5 ALA B CA 1
ATOM 1398 C C . ALA B 1 5 ? 10.273 -5.047 -27.812 1 44.72 5 ALA B C 1
ATOM 1400 O O . ALA B 1 5 ? 11.398 -5.266 -27.359 1 44.72 5 ALA B O 1
ATOM 1401 N N . ALA B 1 6 ? 9.664 -4.145 -26.938 1 61 6 ALA B N 1
ATOM 1402 C CA . ALA B 1 6 ? 9.812 -4.027 -25.484 1 61 6 ALA B CA 1
ATOM 1403 C C . ALA B 1 6 ? 9.984 -5.402 -24.844 1 61 6 ALA B C 1
ATOM 1405 O O . ALA B 1 6 ? 9.203 -6.32 -25.125 1 61 6 ALA B O 1
ATOM 1406 N N . VAL B 1 7 ? 11.266 -5.793 -24.562 1 77.94 7 VAL B N 1
ATOM 1407 C CA . VAL B 1 7 ? 11.625 -7.035 -23.875 1 77.94 7 VAL B CA 1
ATOM 1408 C C . VAL B 1 7 ? 10.594 -7.344 -22.797 1 77.94 7 VAL B C 1
ATOM 1410 O O . VAL B 1 7 ? 10.18 -6.449 -22.047 1 77.94 7 VAL B O 1
ATOM 1413 N N . ASP B 1 8 ? 9.992 -8.523 -22.906 1 90.94 8 ASP B N 1
ATOM 1414 C CA . ASP B 1 8 ? 9.016 -9.008 -21.938 1 90.94 8 ASP B CA 1
ATOM 1415 C C . ASP B 1 8 ? 9.625 -9.125 -20.547 1 90.94 8 ASP B C 1
ATOM 1417 O O . ASP B 1 8 ? 10.523 -9.938 -20.312 1 90.94 8 ASP B O 1
ATOM 1421 N N . PRO B 1 9 ? 9.227 -8.258 -19.625 1 91.62 9 PRO B N 1
ATOM 1422 C CA . PRO B 1 9 ? 9.805 -8.273 -18.281 1 91.62 9 PRO B CA 1
ATOM 1423 C C . PRO B 1 9 ? 9.719 -9.648 -17.625 1 91.62 9 PRO B C 1
ATOM 1425 O O . PRO B 1 9 ? 10.578 -10.008 -16.812 1 91.62 9 PRO B O 1
ATOM 1428 N N . LEU B 1 10 ? 8.75 -10.43 -17.922 1 95.62 10 LEU B N 1
ATOM 1429 C CA . LEU B 1 10 ? 8.602 -11.766 -17.344 1 95.62 10 LEU B CA 1
ATOM 1430 C C . LEU B 1 10 ? 9.719 -12.688 -17.812 1 95.62 10 LEU B C 1
ATOM 1432 O O . LEU B 1 10 ? 10.141 -13.586 -17.078 1 95.62 10 LEU B O 1
ATOM 1436 N N . VAL B 1 11 ? 10.086 -12.516 -19.047 1 95.31 11 VAL B N 1
ATOM 1437 C CA . VAL B 1 11 ? 11.18 -13.289 -19.609 1 95.31 11 VAL B CA 1
ATOM 1438 C C . VAL B 1 11 ? 12.508 -12.82 -19.016 1 95.31 11 VAL B C 1
ATOM 1440 O O . VAL B 1 11 ? 13.328 -13.641 -18.594 1 95.31 11 VAL B O 1
ATOM 1443 N N . MET B 1 12 ? 12.695 -11.516 -18.938 1 93.75 12 MET B N 1
ATOM 1444 C CA . MET B 1 12 ? 13.93 -10.938 -18.422 1 93.75 12 MET B CA 1
ATOM 1445 C C . MET B 1 12 ? 14.156 -11.352 -16.984 1 93.75 12 MET B C 1
ATOM 1447 O O . MET B 1 12 ? 15.289 -11.617 -16.578 1 93.75 12 MET B O 1
ATOM 1451 N N . ALA B 1 13 ? 13.117 -11.398 -16.266 1 95.31 13 ALA B N 1
ATOM 1452 C CA . ALA B 1 13 ? 13.211 -11.734 -14.844 1 95.31 13 ALA B CA 1
ATOM 1453 C C . ALA B 1 13 ? 13.18 -13.242 -14.625 1 95.31 13 ALA B C 1
ATOM 1455 O O . ALA B 1 13 ? 1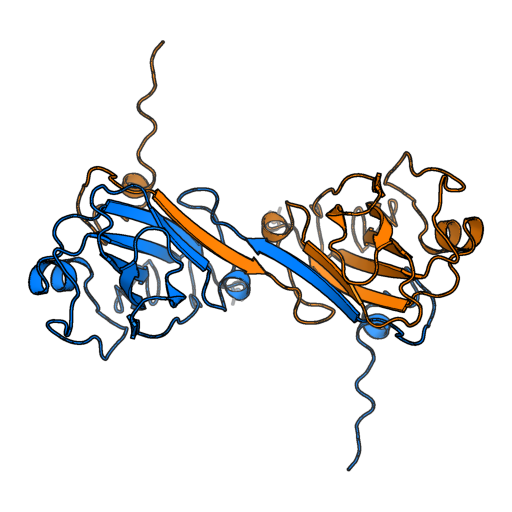3.133 -13.711 -13.484 1 95.31 13 ALA B O 1
ATOM 1456 N N . LYS B 1 14 ? 13.062 -14.008 -15.703 1 97 14 LYS B N 1
ATOM 1457 C CA . LYS B 1 14 ? 13.078 -15.469 -15.734 1 97 14 LYS B CA 1
ATOM 1458 C C . LYS B 1 14 ? 11.867 -16.047 -15 1 97 14 LYS B C 1
ATOM 1460 O O . LYS B 1 14 ? 11.906 -17.172 -14.523 1 97 14 LYS B O 1
ATOM 1465 N N . VAL B 1 15 ? 10.852 -15.234 -14.828 1 97.5 15 VAL B N 1
ATOM 1466 C CA . VAL B 1 15 ? 9.586 -15.812 -14.383 1 97.5 15 VAL B CA 1
ATOM 1467 C C . VAL B 1 15 ? 9.109 -16.844 -15.398 1 97.5 15 VAL B C 1
ATOM 1469 O O . VAL B 1 15 ? 8.695 -17.953 -15.031 1 97.5 15 VAL B O 1
ATOM 1472 N N . ILE B 1 16 ? 9.016 -16.328 -16.672 1 97 16 ILE B N 1
ATOM 1473 C CA . ILE B 1 16 ? 8.938 -17.297 -17.766 1 97 16 ILE B CA 1
ATOM 1474 C C . ILE B 1 16 ? 10.25 -18.062 -17.875 1 97 16 ILE B C 1
ATOM 1476 O O . ILE B 1 16 ? 11.289 -17.484 -18.188 1 97 16 ILE B O 1
ATOM 1480 N N . GLY B 1 17 ? 10.344 -19.281 -17.641 1 96.88 17 GLY B N 1
ATOM 1481 C CA . GLY B 1 17 ? 11.531 -20.109 -17.484 1 96.88 17 GLY B CA 1
ATOM 1482 C C . GLY B 1 17 ? 11.594 -20.828 -16.156 1 96.88 17 GLY B C 1
ATOM 1483 O O . GLY B 1 17 ? 11.461 -22.047 -16.094 1 96.88 17 GLY B O 1
ATOM 1484 N N . ASP B 1 18 ? 11.617 -20.078 -15.062 1 97.44 18 ASP B N 1
ATOM 1485 C CA . ASP B 1 18 ? 11.758 -20.656 -13.734 1 97.44 18 ASP B CA 1
ATOM 1486 C C . ASP B 1 18 ? 10.422 -21.172 -13.211 1 97.44 18 ASP B C 1
ATOM 1488 O O . ASP B 1 18 ? 10.367 -22.172 -12.5 1 97.44 18 ASP B O 1
ATOM 1492 N N . VAL B 1 19 ? 9.305 -20.438 -13.539 1 98.19 19 VAL B N 1
ATOM 1493 C CA . VAL B 1 19 ? 8.031 -20.719 -12.883 1 98.19 19 VAL B CA 1
ATOM 1494 C C . VAL B 1 19 ? 7.023 -21.234 -13.906 1 98.19 19 VAL B C 1
ATOM 1496 O O . VAL B 1 19 ? 6.336 -22.234 -13.664 1 98.19 19 VAL B O 1
ATOM 1499 N N . ILE B 1 20 ? 6.988 -20.516 -15.008 1 97.88 20 ILE B N 1
ATOM 1500 C CA . ILE B 1 20 ? 5.969 -20.844 -16 1 97.88 20 ILE B CA 1
ATOM 1501 C C . ILE B 1 20 ? 6.598 -20.875 -17.391 1 97.88 20 ILE B C 1
ATOM 1503 O O . ILE B 1 20 ? 7.719 -20.391 -17.594 1 97.88 20 ILE B O 1
ATOM 1507 N N . ASP B 1 21 ? 5.84 -21.453 -18.359 1 96.56 21 ASP B N 1
ATOM 1508 C CA . ASP B 1 21 ? 6.227 -21.453 -19.766 1 96.56 21 ASP B CA 1
ATOM 1509 C C . ASP B 1 21 ? 5.707 -20.219 -20.484 1 96.56 21 ASP B C 1
ATOM 1511 O O . ASP B 1 21 ? 4.875 -19.484 -19.938 1 96.56 21 ASP B O 1
ATOM 1515 N N . LYS B 1 22 ? 6.293 -20 -21.703 1 95.88 22 LYS B N 1
ATOM 1516 C CA . LYS B 1 22 ? 5.816 -18.891 -22.531 1 95.88 22 LYS B CA 1
ATOM 1517 C C . LYS B 1 22 ? 4.32 -19.016 -22.812 1 95.88 22 LYS B C 1
ATOM 1519 O O . LYS B 1 22 ? 3.818 -20.109 -23.062 1 95.88 22 LYS B O 1
ATOM 1524 N N . PHE B 1 23 ? 3.668 -17.906 -22.734 1 96.06 23 PHE B N 1
ATOM 1525 C CA . PHE B 1 23 ? 2.229 -17.891 -22.969 1 96.06 23 PHE B CA 1
ATOM 1526 C C . PHE B 1 23 ? 1.796 -16.594 -23.641 1 96.06 23 PHE B C 1
ATOM 1528 O O . PHE B 1 23 ? 2.572 -15.633 -23.719 1 96.06 23 PHE B O 1
ATOM 1535 N N . VAL B 1 24 ? 0.552 -16.594 -24.172 1 94 24 VAL B N 1
ATOM 1536 C CA . VAL B 1 24 ? -0.082 -15.383 -24.703 1 94 24 VAL B CA 1
ATOM 1537 C C . VAL B 1 24 ? -1.075 -14.836 -23.688 1 94 24 VAL B C 1
ATOM 1539 O O . VAL B 1 24 ? -2.062 -15.492 -23.344 1 94 24 VAL B O 1
ATOM 1542 N N . PRO B 1 25 ? -0.749 -13.648 -23.141 1 93.5 25 PRO B N 1
ATOM 1543 C CA . PRO B 1 25 ? -1.71 -13.078 -22.188 1 93.5 25 PRO B CA 1
ATOM 1544 C C . PRO B 1 25 ? -3.133 -13.047 -22.734 1 93.5 25 PRO B C 1
ATOM 1546 O O . PRO B 1 25 ? -3.348 -12.641 -23.875 1 93.5 25 PRO B O 1
ATOM 1549 N N . ALA B 1 26 ? -4.109 -13.5 -21.922 1 93.88 26 ALA B N 1
ATOM 1550 C CA . ALA B 1 26 ? -5.488 -13.602 -22.391 1 93.88 26 ALA B CA 1
ATOM 1551 C C . ALA B 1 26 ? -6.457 -12.992 -21.391 1 93.88 26 ALA B C 1
ATOM 1553 O O . ALA B 1 26 ? -7.676 -13.055 -21.562 1 93.88 26 ALA B O 1
ATOM 1554 N N . ALA B 1 27 ? -5.984 -12.484 -20.312 1 94.12 27 ALA B N 1
ATOM 1555 C CA . ALA B 1 27 ? -6.777 -11.797 -19.297 1 94.12 27 ALA B CA 1
ATOM 1556 C C . ALA B 1 27 ? -5.957 -10.711 -18.609 1 94.12 27 ALA B C 1
ATOM 1558 O O . ALA B 1 27 ? -4.73 -10.688 -18.719 1 94.12 27 ALA B O 1
ATOM 1559 N N . GLU B 1 28 ? -6.688 -9.805 -18 1 93.62 28 GLU B N 1
ATOM 1560 C CA . GLU B 1 28 ? -6.047 -8.805 -17.156 1 93.62 28 GLU B CA 1
ATOM 1561 C C . GLU B 1 28 ? -5.988 -9.266 -15.703 1 93.62 28 GLU B C 1
ATOM 1563 O O . GLU B 1 28 ? -6.984 -9.742 -15.156 1 93.62 28 GLU B O 1
ATOM 1568 N N . LEU B 1 29 ? -4.793 -9.227 -15.148 1 95.19 29 LEU B N 1
ATOM 1569 C CA . LEU B 1 29 ? -4.559 -9.531 -13.742 1 95.19 29 LEU B CA 1
ATOM 1570 C C . LEU B 1 29 ? -4.145 -8.273 -12.977 1 95.19 29 LEU B C 1
ATOM 1572 O O . LEU B 1 29 ? -3.127 -7.656 -13.297 1 95.19 29 LEU B O 1
ATOM 1576 N N . THR B 1 30 ? -5.008 -7.887 -11.992 1 92.19 30 THR B N 1
ATOM 1577 C CA . THR B 1 30 ? -4.688 -6.73 -11.156 1 92.19 30 THR B CA 1
ATOM 1578 C C . THR B 1 30 ? -4.488 -7.152 -9.703 1 92.19 30 THR B C 1
ATOM 1580 O O . THR B 1 30 ? -5.266 -7.945 -9.172 1 92.19 30 THR B O 1
ATOM 1583 N N . VAL B 1 31 ? -3.334 -6.699 -9.133 1 92.88 31 VAL B N 1
ATOM 1584 C CA . VAL B 1 31 ? -3.004 -6.945 -7.734 1 92.88 31 VAL B CA 1
ATOM 1585 C C . VAL B 1 31 ? -2.869 -5.613 -6.992 1 92.88 31 VAL B C 1
ATOM 1587 O O . VAL B 1 31 ? -2.129 -4.73 -7.426 1 92.88 31 VAL B O 1
ATOM 1590 N N . GLN B 1 32 ? -3.635 -5.453 -5.867 1 86.25 32 GLN B N 1
ATOM 1591 C CA . GLN B 1 32 ? -3.621 -4.203 -5.113 1 86.25 32 GLN B CA 1
ATOM 1592 C C . GLN B 1 32 ? -3.414 -4.461 -3.625 1 86.25 32 GLN B C 1
ATOM 1594 O O . GLN B 1 32 ? -4.262 -5.078 -2.973 1 86.25 32 GLN B O 1
ATOM 1599 N N . TYR B 1 33 ? -2.193 -4.117 -3.199 1 85.62 33 TYR B N 1
ATOM 1600 C CA . TYR B 1 33 ? -1.949 -4.168 -1.762 1 85.62 33 TYR B CA 1
ATOM 1601 C C . TYR B 1 33 ? -2.393 -2.875 -1.088 1 85.62 33 TYR B C 1
ATOM 1603 O O . TYR B 1 33 ? -2.244 -1.789 -1.654 1 85.62 33 TYR B O 1
ATOM 1611 N N . GLU B 1 34 ? -2.969 -3.062 0.065 1 73.38 34 GLU B N 1
ATOM 1612 C CA . GLU B 1 34 ? -3.338 -1.91 0.882 1 73.38 34 GLU B CA 1
ATOM 1613 C C . GLU B 1 34 ? -2.283 -1.629 1.948 1 73.38 34 GLU B C 1
ATOM 1615 O O . GLU B 1 34 ? -1.766 -2.555 2.578 1 73.38 34 GLU B O 1
ATOM 1620 N N . SER B 1 35 ? -1.654 -0.453 1.815 1 69.5 35 SER B N 1
ATOM 1621 C CA . SER B 1 35 ? -0.751 -0.055 2.891 1 69.5 35 SER B CA 1
ATOM 1622 C C . SER B 1 35 ? -1.401 0.98 3.803 1 69.5 35 SER B C 1
ATOM 1624 O O . SER B 1 35 ? -1.957 1.973 3.326 1 69.5 35 SER B O 1
ATOM 1626 N N . THR B 1 36 ? -1.856 0.482 4.965 1 66.25 36 THR B N 1
ATOM 1627 C CA . THR B 1 36 ? -2.404 1.37 5.98 1 66.25 36 THR B CA 1
ATOM 1628 C C . THR B 1 36 ? -1.411 1.562 7.125 1 66.25 36 THR B C 1
ATOM 1630 O O . THR B 1 36 ? -0.896 0.588 7.676 1 66.25 36 THR B O 1
ATOM 1633 N N . PRO B 1 37 ? -0.943 2.91 7.164 1 64.38 37 PRO B N 1
ATOM 1634 C CA . PRO B 1 37 ? -0.226 3.055 8.438 1 64.38 37 PRO B CA 1
ATOM 1635 C C . PRO B 1 37 ? -1.028 2.539 9.625 1 64.38 37 PRO B C 1
ATOM 1637 O O . PRO B 1 37 ? -2.08 3.092 9.953 1 64.38 37 PRO B O 1
ATOM 1640 N N . GLU B 1 38 ? -0.7 1.358 10.023 1 64 38 GLU B N 1
ATOM 1641 C CA . GLU B 1 38 ? -1.471 0.706 11.078 1 64 38 GLU B CA 1
ATOM 1642 C C . GLU B 1 38 ? -1.278 1.41 12.414 1 64 38 GLU B C 1
ATOM 1644 O O . GLU B 1 38 ? -2.164 1.378 13.273 1 64 38 GLU B O 1
ATOM 1649 N N . ALA B 1 39 ? -0.103 1.979 12.625 1 72.62 39 ALA B N 1
ATOM 1650 C CA . ALA B 1 39 ? 0.241 2.643 13.883 1 72.62 39 ALA B CA 1
ATOM 1651 C C . ALA B 1 39 ? 1.114 3.869 13.633 1 72.62 39 ALA B C 1
ATOM 1653 O O . ALA B 1 39 ? 1.825 3.939 12.633 1 72.62 39 ALA B O 1
ATOM 1654 N N . ASN B 1 40 ? 0.84 4.797 14.57 1 87.31 40 ASN B N 1
ATOM 1655 C CA . ASN B 1 40 ? 1.758 5.934 14.539 1 87.31 40 ASN B CA 1
ATOM 1656 C C . ASN B 1 40 ? 3.213 5.477 14.594 1 87.31 40 ASN B C 1
ATOM 1658 O O . ASN B 1 40 ? 3.584 4.668 15.445 1 87.31 40 ASN B O 1
ATOM 1662 N N . GLY B 1 41 ? 3.941 5.859 13.516 1 88.12 41 GLY B N 1
ATOM 1663 C CA . GLY B 1 41 ? 5.367 5.566 13.516 1 88.12 41 GLY B CA 1
ATOM 1664 C C . GLY B 1 41 ? 5.742 4.426 12.586 1 88.12 41 GLY B C 1
ATOM 1665 O O . GLY B 1 41 ? 6.918 4.086 12.461 1 88.12 41 GLY B O 1
ATOM 1666 N N . CYS B 1 42 ? 4.824 3.848 11.953 1 83.12 42 CYS B N 1
ATOM 1667 C CA . CYS B 1 42 ? 5.172 2.793 11.008 1 83.12 42 CYS B CA 1
ATOM 1668 C C . CYS B 1 42 ? 5.984 3.35 9.844 1 83.12 42 CYS B C 1
ATOM 1670 O O . CYS B 1 42 ? 5.992 4.559 9.609 1 83.12 42 CYS B O 1
ATOM 1672 N N . ASP B 1 43 ? 6.742 2.451 9.234 1 82.19 43 ASP B N 1
ATOM 1673 C CA . ASP B 1 43 ? 7.523 2.844 8.062 1 82.19 43 ASP B CA 1
ATOM 1674 C C . ASP B 1 43 ? 6.734 2.613 6.777 1 82.19 43 ASP B C 1
ATOM 1676 O O . ASP B 1 43 ? 6.152 1.544 6.582 1 82.19 43 ASP B O 1
ATOM 1680 N N . ILE B 1 44 ? 6.652 3.645 6.016 1 83 44 ILE B N 1
ATOM 1681 C CA . ILE B 1 44 ? 6.082 3.535 4.676 1 83 44 ILE B CA 1
ATOM 1682 C C . ILE B 1 44 ? 7.086 4.043 3.646 1 83 44 ILE B C 1
ATOM 1684 O O . ILE B 1 44 ? 7.559 5.18 3.738 1 83 44 ILE B O 1
ATOM 1688 N N . ASN B 1 45 ? 7.41 3.248 2.662 1 78.69 45 ASN B N 1
ATOM 1689 C CA . ASN B 1 45 ? 8.336 3.631 1.603 1 78.69 45 ASN B CA 1
ATOM 1690 C C . ASN B 1 45 ? 7.75 4.723 0.711 1 78.69 45 ASN B C 1
ATOM 1692 O O . ASN B 1 45 ? 6.543 4.742 0.46 1 78.69 45 ASN B O 1
ATOM 1696 N N . PRO B 1 46 ? 8.703 5.555 0.216 1 83.69 46 PRO B N 1
ATOM 1697 C CA . PRO B 1 46 ? 8.227 6.625 -0.669 1 83.69 46 PRO B CA 1
ATOM 1698 C C . PRO B 1 46 ? 7.398 6.098 -1.839 1 83.69 46 PRO B C 1
ATOM 1700 O O . PRO B 1 46 ? 6.375 6.691 -2.188 1 83.69 46 PRO B O 1
ATOM 1703 N N . SER B 1 47 ? 7.742 4.969 -2.348 1 75.69 47 SER B N 1
ATOM 1704 C CA . SER B 1 47 ? 7.02 4.414 -3.488 1 75.69 47 SER B CA 1
ATOM 1705 C C . SER B 1 47 ? 5.586 4.059 -3.117 1 75.69 47 SER B C 1
ATOM 1707 O O . SER B 1 47 ? 4.668 4.23 -3.926 1 75.69 47 SER B O 1
ATOM 1709 N N . SER B 1 48 ? 5.41 3.59 -1.899 1 79 48 SER B N 1
ATOM 1710 C CA . SER B 1 48 ? 4.09 3.174 -1.436 1 79 48 SER B CA 1
ATOM 1711 C C . SER B 1 48 ? 3.205 4.379 -1.13 1 79 48 SER B C 1
ATOM 1713 O O . SER B 1 48 ? 1.981 4.254 -1.062 1 79 48 SER B O 1
ATOM 1715 N N . ALA B 1 49 ? 3.857 5.531 -0.958 1 86.81 49 ALA B N 1
ATOM 1716 C CA . ALA B 1 49 ? 3.107 6.734 -0.61 1 86.81 49 ALA B CA 1
ATOM 1717 C C . ALA B 1 49 ? 3.15 7.758 -1.743 1 86.81 49 ALA B C 1
ATOM 1719 O O . ALA B 1 49 ? 2.92 8.945 -1.522 1 86.81 49 ALA B O 1
ATOM 1720 N N . ALA B 1 50 ? 3.516 7.309 -2.969 1 84.81 50 ALA B N 1
ATOM 1721 C CA . ALA B 1 50 ? 3.662 8.211 -4.109 1 84.81 50 ALA B CA 1
ATOM 1722 C C . ALA B 1 50 ? 2.322 8.828 -4.492 1 84.81 50 ALA B C 1
ATOM 1724 O O . ALA B 1 50 ? 2.256 10.008 -4.848 1 84.81 50 ALA B O 1
ATOM 1725 N N . GLY B 1 51 ? 1.274 8.031 -4.441 1 86.56 51 GLY B N 1
ATOM 1726 C CA . GLY B 1 51 ? -0.062 8.523 -4.734 1 86.56 51 GLY B CA 1
ATOM 1727 C C . GLY B 1 51 ? -0.858 8.867 -3.49 1 86.56 51 GLY B C 1
ATOM 1728 O O . GLY B 1 51 ? -0.591 8.336 -2.41 1 86.56 51 GLY B O 1
ATOM 1729 N N . LYS B 1 52 ? -1.787 9.789 -3.67 1 91.56 52 LYS B N 1
ATOM 1730 C CA . LYS B 1 52 ? -2.572 10.211 -2.514 1 91.56 52 LYS B CA 1
ATOM 1731 C C . LYS B 1 52 ? -3.354 9.039 -1.923 1 91.56 52 LYS B C 1
ATOM 1733 O O . LYS B 1 52 ? -3.865 8.195 -2.658 1 91.56 52 LYS B O 1
ATOM 1738 N N . PRO B 1 53 ? -3.445 8.977 -0.672 1 92.44 53 PRO B N 1
ATOM 1739 C CA . PRO B 1 53 ? -4.199 7.93 0.023 1 92.44 53 PRO B CA 1
ATOM 1740 C C . PRO B 1 53 ? -5.691 8.242 0.12 1 92.44 53 PRO B C 1
ATOM 1742 O O . PRO B 1 53 ? -6.105 9.375 -0.143 1 92.44 53 PRO B O 1
ATOM 1745 N N . HIS B 1 54 ? -6.441 7.176 0.411 1 91.25 54 HIS B N 1
ATOM 1746 C CA . HIS B 1 54 ? -7.77 7.398 0.971 1 91.25 54 HIS B CA 1
ATOM 1747 C C . HIS B 1 54 ? -7.688 7.812 2.438 1 91.25 54 HIS B C 1
ATOM 1749 O O . HIS B 1 54 ? -6.984 7.18 3.227 1 91.25 54 HIS B O 1
ATOM 1755 N N . VAL B 1 55 ? -8.352 8.898 2.77 1 95.25 55 VAL B N 1
ATOM 1756 C CA . VAL B 1 55 ? -8.367 9.398 4.141 1 95.25 55 VAL B CA 1
ATOM 1757 C C . VAL B 1 55 ? -9.805 9.602 4.598 1 95.25 55 VAL B C 1
ATOM 1759 O O . VAL B 1 55 ? -10.609 10.227 3.893 1 95.25 55 VAL B O 1
ATOM 1762 N N . HIS B 1 56 ? -10.086 9.102 5.727 1 94.69 56 HIS B N 1
ATOM 1763 C CA . HIS B 1 56 ? -11.398 9.289 6.328 1 94.69 56 HIS B CA 1
ATOM 1764 C C . HIS B 1 56 ? -11.281 9.828 7.75 1 94.69 56 HIS B C 1
ATOM 1766 O O . HIS B 1 56 ? -10.383 9.438 8.5 1 94.69 56 HIS B O 1
ATOM 1772 N N . ILE B 1 57 ? -12.172 10.711 8.031 1 96.19 57 ILE B N 1
ATOM 1773 C CA . ILE B 1 57 ? -12.297 11.281 9.367 1 96.19 57 ILE B CA 1
ATOM 1774 C C . ILE B 1 57 ? -13.719 11.086 9.875 1 96.19 57 ILE B C 1
ATOM 1776 O O . ILE B 1 57 ? -14.68 11.484 9.211 1 96.19 57 ILE B O 1
ATOM 1780 N N . SER B 1 58 ? -13.828 10.508 11.023 1 93.81 58 SER B N 1
ATOM 1781 C CA . SER B 1 58 ? -15.172 10.227 11.523 1 93.81 58 SER B CA 1
ATOM 1782 C C . SER B 1 58 ? -15.203 10.219 13.047 1 93.81 58 SER B C 1
ATOM 1784 O O . SER B 1 58 ? -14.172 10.078 13.695 1 93.81 58 SER B O 1
ATOM 1786 N N . GLY B 1 59 ? -16.438 10.43 13.531 1 89.06 59 GLY B N 1
ATOM 1787 C CA . GLY B 1 59 ? -16.641 10.227 14.961 1 89.06 59 GLY B CA 1
ATOM 1788 C C . GLY B 1 59 ? -17.016 11.492 15.695 1 89.06 59 GLY B C 1
ATOM 1789 O O . GLY B 1 59 ? -17.188 11.484 16.922 1 89.06 59 GLY B O 1
ATOM 1790 N N . SER B 1 60 ? -17.047 12.586 15 1 84.25 60 SER B N 1
ATOM 1791 C CA . SER B 1 60 ? -17.453 13.82 15.672 1 84.25 60 SER B CA 1
ATOM 1792 C C . SER B 1 60 ? -18.969 14.008 15.625 1 84.25 60 SER B C 1
ATOM 1794 O O . SER B 1 60 ? -19.625 13.523 14.703 1 84.25 60 SER B O 1
ATOM 1796 N N . ARG B 1 61 ? -19.391 14.609 16.594 1 81.62 61 ARG B N 1
ATOM 1797 C CA . ARG B 1 61 ? -20.828 14.883 16.656 1 81.62 61 ARG B CA 1
ATOM 1798 C C . ARG B 1 61 ? -21.203 16.047 15.742 1 81.62 61 ARG B C 1
ATOM 1800 O O . ARG B 1 61 ? -20.438 17 15.602 1 81.62 61 ARG B O 1
ATOM 1807 N N . GLY B 1 62 ? -22.406 16.031 15.078 1 84.75 62 GLY B N 1
ATOM 1808 C CA . GLY B 1 62 ? -22.969 17.156 14.344 1 84.75 62 GLY B CA 1
ATOM 1809 C C . GLY B 1 62 ? -22.594 17.156 12.875 1 84.75 62 GLY B C 1
ATOM 1810 O O . GLY B 1 62 ? -22.891 18.125 12.156 1 84.75 62 GLY B O 1
ATOM 1811 N N . SER B 1 63 ? -22 16.141 12.398 1 79.81 63 SER B N 1
ATOM 1812 C CA . SER B 1 63 ? -21.609 15.977 11 1 79.81 63 SER B CA 1
ATOM 1813 C C . SER B 1 63 ? -20.828 17.188 10.5 1 79.81 63 SER B C 1
ATOM 1815 O O . SER B 1 63 ? -21.188 17.797 9.5 1 79.81 63 SER B O 1
ATOM 1817 N N . PRO B 1 64 ? -19.781 17.547 11.18 1 89.75 64 PRO B N 1
ATOM 1818 C CA . PRO B 1 64 ? -18.984 18.703 10.758 1 89.75 64 PRO B CA 1
ATOM 1819 C C . PRO B 1 64 ? -18.188 18.438 9.477 1 89.75 64 PRO B C 1
ATOM 1821 O O . PRO B 1 64 ? -18.188 17.312 8.977 1 89.75 64 PRO B O 1
ATOM 1824 N N . ASN B 1 65 ? -17.703 19.562 8.961 1 97.19 65 ASN B N 1
ATOM 1825 C CA . ASN B 1 65 ? -16.625 19.453 7.984 1 97.19 65 ASN B CA 1
ATOM 1826 C C . ASN B 1 65 ? -15.258 19.469 8.664 1 97.19 65 ASN B C 1
ATOM 1828 O O . ASN B 1 65 ? -15.117 19.984 9.781 1 97.19 65 ASN B O 1
ATOM 1832 N N . TYR B 1 66 ? -14.32 18.891 7.973 1 98.19 66 TYR B N 1
ATOM 1833 C CA . TYR B 1 66 ? -12.969 18.797 8.523 1 98.19 66 TYR B CA 1
ATOM 1834 C C . TYR B 1 66 ? -11.953 19.438 7.594 1 98.19 66 TYR B C 1
ATOM 1836 O O . TYR B 1 66 ? -12.188 19.562 6.391 1 98.19 66 TYR B O 1
ATOM 1844 N N . THR B 1 67 ? -10.852 19.859 8.156 1 98.19 67 THR B N 1
ATOM 1845 C CA . THR B 1 67 ? -9.625 20.203 7.453 1 98.19 67 THR B CA 1
ATOM 1846 C C . THR B 1 67 ? -8.539 19.156 7.707 1 98.19 67 THR B C 1
ATOM 1848 O O . THR B 1 67 ? -8.352 18.719 8.844 1 98.19 67 THR B O 1
ATOM 1851 N N . LEU B 1 68 ? -7.918 18.703 6.668 1 98.56 68 LEU B N 1
ATOM 1852 C CA . LEU B 1 68 ? -6.789 17.781 6.723 1 98.56 68 LEU B CA 1
ATOM 1853 C C . LEU B 1 68 ? -5.512 18.469 6.25 1 98.56 68 LEU B C 1
ATOM 1855 O O . LEU B 1 68 ? -5.508 19.141 5.219 1 98.56 68 LEU B O 1
ATOM 1859 N N . VAL B 1 69 ? -4.402 18.344 7.027 1 98.56 69 VAL B N 1
ATOM 1860 C CA . VAL B 1 69 ? -3.074 18.781 6.633 1 98.56 69 VAL B CA 1
ATOM 1861 C C . VAL B 1 69 ? -2.084 17.625 6.73 1 98.56 69 VAL B C 1
ATOM 1863 O O . VAL B 1 69 ? -2.121 16.859 7.691 1 98.56 69 VAL B O 1
ATOM 1866 N N . MET B 1 70 ? -1.284 17.422 5.73 1 98.56 70 MET B N 1
ATOM 1867 C CA . MET B 1 70 ? -0.161 16.484 5.773 1 98.56 70 MET B CA 1
ATOM 1868 C C . MET B 1 70 ? 1.166 17.219 5.641 1 98.56 70 MET B C 1
ATOM 1870 O O . MET B 1 70 ? 1.388 17.938 4.656 1 98.56 70 MET B O 1
ATOM 1874 N N . VAL B 1 71 ? 2.096 17.047 6.617 1 98.81 71 VAL B N 1
ATOM 1875 C CA . VAL B 1 71 ? 3.318 17.844 6.609 1 98.81 71 VAL B CA 1
ATOM 1876 C C . VAL B 1 71 ? 4.512 16.969 6.969 1 98.81 71 VAL B C 1
ATOM 1878 O O . VAL B 1 71 ? 4.344 15.867 7.512 1 98.81 71 VAL B O 1
ATOM 1881 N N . ASP B 1 72 ? 5.656 17.438 6.66 1 98.75 72 ASP B N 1
ATOM 1882 C CA . ASP B 1 72 ? 6.969 16.891 6.98 1 98.75 72 ASP B CA 1
ATOM 1883 C C . ASP B 1 72 ? 7.816 17.906 7.742 1 98.75 72 ASP B C 1
ATOM 1885 O O . ASP B 1 72 ? 8.312 18.875 7.156 1 98.75 72 ASP B O 1
ATOM 1889 N N . PRO B 1 73 ? 7.969 17.75 9.008 1 98.75 73 PRO B N 1
ATOM 1890 C CA . PRO B 1 73 ? 8.758 18.719 9.781 1 98.75 73 PRO B CA 1
ATOM 1891 C C . PRO B 1 73 ? 10.258 18.484 9.656 1 98.75 73 PRO B C 1
ATOM 1893 O O . PRO B 1 73 ? 11.055 19.234 10.242 1 98.75 73 PRO B O 1
ATOM 1896 N N . ASP B 1 74 ? 10.68 17.562 8.844 1 98.69 74 ASP B N 1
ATOM 1897 C CA . ASP B 1 74 ? 12.07 17.141 8.812 1 98.69 74 ASP B CA 1
ATOM 1898 C C . ASP B 1 74 ? 12.742 17.562 7.512 1 98.69 74 ASP B C 1
ATOM 1900 O O . ASP B 1 74 ? 13.953 17.375 7.336 1 98.69 74 ASP B O 1
ATOM 1904 N N . ALA B 1 75 ? 12.062 18.172 6.656 1 97.62 75 ALA B N 1
ATOM 1905 C CA . ALA B 1 75 ? 12.586 18.516 5.336 1 97.62 75 ALA B CA 1
ATOM 1906 C C . ALA B 1 75 ? 13.617 19.625 5.43 1 97.62 75 ALA B C 1
ATOM 1908 O O . ALA B 1 75 ? 13.43 20.594 6.18 1 97.62 75 ALA B O 1
ATOM 1909 N N . PRO B 1 76 ? 14.727 19.734 4.629 1 96.88 76 PRO B N 1
ATOM 1910 C CA . PRO B 1 76 ? 15.039 18.672 3.668 1 96.88 76 PRO B CA 1
ATOM 1911 C C . PRO B 1 76 ? 15.68 17.453 4.32 1 96.88 76 PRO B C 1
ATOM 1913 O O . PRO B 1 76 ? 15.758 16.391 3.709 1 96.88 76 PRO B O 1
ATOM 1916 N N . ARG B 1 77 ? 16.188 17.578 5.547 1 95.38 77 ARG B N 1
ATOM 1917 C CA . ARG B 1 77 ? 16.719 16.5 6.344 1 95.38 77 ARG B CA 1
ATOM 1918 C C . ARG B 1 77 ? 16.453 16.719 7.832 1 95.38 77 ARG B C 1
ATOM 1920 O O . ARG B 1 77 ? 16.484 17.844 8.312 1 95.38 77 ARG B O 1
ATOM 1927 N N . PRO B 1 78 ? 16.297 15.695 8.57 1 96.25 78 PRO B N 1
ATOM 1928 C CA . PRO B 1 78 ? 15.953 15.836 9.984 1 96.25 78 PRO B CA 1
ATOM 1929 C C . PRO B 1 78 ? 17 16.625 10.766 1 96.25 78 PRO B C 1
ATOM 1931 O O . PRO B 1 78 ? 16.656 17.391 11.672 1 96.25 78 PRO B O 1
ATOM 1934 N N . SER B 1 79 ? 18.219 16.484 10.367 1 94.62 79 SER B N 1
ATOM 1935 C CA . SER B 1 79 ? 19.297 17.141 11.086 1 94.62 79 SER B CA 1
ATOM 1936 C C . SER B 1 79 ? 19.359 18.625 10.75 1 94.62 79 SER B C 1
ATOM 1938 O O . SER B 1 79 ? 19.969 19.406 11.492 1 94.62 79 SER B O 1
ATOM 1940 N N . GLU B 1 80 ? 18.906 19.047 9.68 1 97 80 GLU B N 1
ATOM 1941 C CA . GLU B 1 80 ? 18.859 20.438 9.227 1 97 80 GLU B CA 1
ATOM 1942 C C . GLU B 1 80 ? 17.547 20.75 8.516 1 97 80 GLU B C 1
ATOM 1944 O O . GLU B 1 80 ? 17.531 20.938 7.297 1 97 80 GLU B O 1
ATOM 1949 N N . PRO B 1 81 ? 16.516 20.844 9.273 1 97.56 81 PRO B N 1
ATOM 1950 C CA . PRO B 1 81 ? 15.18 20.969 8.672 1 97.56 81 PRO B CA 1
ATOM 1951 C C . PRO B 1 81 ? 14.844 22.391 8.25 1 97.56 81 PRO B C 1
ATOM 1953 O O . PRO B 1 81 ? 13.836 22.953 8.695 1 97.56 81 PRO B O 1
ATOM 1956 N N . THR B 1 82 ? 15.508 22.953 7.309 1 98.19 82 THR B N 1
ATOM 1957 C CA . THR B 1 82 ? 15.383 24.359 6.906 1 98.19 82 THR B CA 1
ATOM 1958 C C . THR B 1 82 ? 14.102 24.562 6.098 1 98.19 82 THR B C 1
ATOM 1960 O O . THR B 1 82 ? 13.672 25.703 5.895 1 98.19 82 THR B O 1
ATOM 1963 N N . PHE B 1 83 ? 13.516 23.562 5.602 1 98.25 83 PHE B N 1
ATOM 1964 C CA . PHE B 1 83 ? 12.289 23.672 4.828 1 98.25 83 PHE B CA 1
ATOM 1965 C C . PHE B 1 83 ? 11.078 23.297 5.676 1 98.25 83 PHE B C 1
ATOM 1967 O O . PHE B 1 83 ? 9.953 23.234 5.176 1 98.25 83 PHE B O 1
ATOM 1974 N N . ARG B 1 84 ? 11.273 23.078 6.98 1 97.94 84 ARG B N 1
ATOM 1975 C CA . ARG B 1 84 ? 10.188 22.625 7.84 1 97.94 84 ARG B CA 1
ATOM 1976 C C . ARG B 1 84 ? 9.102 23.688 7.949 1 97.94 84 ARG B C 1
ATOM 1978 O O . ARG B 1 84 ? 9.398 24.891 7.973 1 97.94 84 ARG B O 1
ATOM 1985 N N . GLU B 1 85 ? 7.93 23.406 8.078 1 98.31 85 GLU B N 1
ATOM 1986 C CA . GLU B 1 85 ? 7.395 22.141 7.621 1 98.31 85 GLU B CA 1
ATOM 1987 C C . GLU B 1 85 ? 7.234 22.109 6.102 1 98.31 85 GLU B C 1
ATOM 1989 O O . GLU B 1 85 ? 6.91 23.141 5.496 1 98.31 85 GLU B O 1
ATOM 1994 N N . TRP B 1 86 ? 7.422 21.062 5.492 1 98.75 86 TRP B N 1
ATOM 1995 C CA . TRP B 1 86 ? 7.051 20.875 4.094 1 98.75 86 TRP B CA 1
ATOM 1996 C C . TRP B 1 86 ? 5.602 20.406 3.969 1 98.75 86 TRP B C 1
ATOM 1998 O O . TRP B 1 86 ? 5.227 19.375 4.516 1 98.75 86 TRP B O 1
ATOM 2008 N N . LEU B 1 87 ? 4.758 21.156 3.264 1 98.75 87 LEU B N 1
ATOM 2009 C CA . LEU B 1 87 ? 3.334 20.859 3.127 1 98.75 87 LEU B CA 1
ATOM 2010 C C . LEU B 1 87 ? 3.086 19.891 1.986 1 98.75 87 LEU B C 1
ATOM 2012 O O . LEU B 1 87 ? 3.178 20.25 0.813 1 98.75 87 LEU B O 1
ATOM 2016 N N . HIS B 1 88 ? 2.703 18.734 2.299 1 98.75 88 HIS B N 1
ATOM 2017 C CA . HIS B 1 88 ? 2.479 17.688 1.301 1 98.75 88 HIS B CA 1
ATOM 2018 C C . HIS B 1 88 ? 1.059 17.75 0.75 1 98.75 88 HIS B C 1
ATOM 2020 O O . HIS B 1 88 ? 0.831 17.453 -0.426 1 98.75 88 HIS B O 1
ATOM 2026 N N . TRP B 1 89 ? 0.133 18.047 1.583 1 98.75 89 TRP B N 1
ATOM 2027 C CA . TRP B 1 89 ? -1.271 17.953 1.197 1 98.75 89 TRP B CA 1
ATOM 2028 C C . TRP B 1 89 ? -2.15 18.797 2.105 1 98.75 89 TRP B C 1
ATOM 2030 O O . TRP B 1 89 ? -1.893 18.906 3.307 1 98.75 89 TRP B O 1
ATOM 2040 N N . MET B 1 90 ? -3.164 19.422 1.526 1 98.5 90 MET B N 1
ATOM 2041 C CA . MET B 1 90 ? -4.164 20.125 2.318 1 98.5 90 MET B CA 1
ATOM 2042 C C . MET B 1 90 ? -5.539 20.047 1.663 1 98.5 90 MET B C 1
ATOM 2044 O O . MET B 1 90 ? -5.688 20.375 0.485 1 98.5 90 MET B O 1
ATOM 2048 N N . VAL B 1 91 ? -6.488 19.641 2.41 1 98.44 91 VAL B N 1
ATOM 2049 C CA . VAL B 1 91 ? -7.871 19.531 1.956 1 98.44 91 VAL B CA 1
ATOM 2050 C C . VAL B 1 91 ? -8.805 20.125 3.004 1 98.44 91 VAL B C 1
ATOM 2052 O O . VAL B 1 91 ? -8.641 19.891 4.203 1 98.44 91 VAL B O 1
ATOM 2055 N N . ILE B 1 92 ? -9.742 20.938 2.6 1 98.44 92 ILE B N 1
ATOM 2056 C CA . ILE B 1 92 ? -10.742 21.484 3.506 1 98.44 92 ILE B CA 1
ATOM 2057 C C . ILE B 1 92 ? -12.133 21 3.104 1 98.44 92 ILE B C 1
ATOM 2059 O O . ILE B 1 92 ? -12.297 20.391 2.039 1 98.44 92 ILE B O 1
ATOM 2063 N N . ASN B 1 93 ? -13.117 21.172 4.027 1 98.5 93 ASN B N 1
ATOM 2064 C CA . ASN B 1 93 ? -14.523 20.875 3.797 1 98.5 93 ASN B CA 1
ATOM 2065 C C . ASN B 1 93 ? -14.734 19.391 3.508 1 98.5 93 ASN B C 1
ATOM 2067 O O . ASN B 1 93 ? -15.508 19.031 2.623 1 98.5 93 ASN B O 1
ATOM 2071 N N . ILE B 1 94 ? -14.008 18.594 4.203 1 98.38 94 ILE B N 1
ATOM 2072 C CA . ILE B 1 94 ? -14.227 17.156 4.137 1 98.38 94 ILE B CA 1
ATOM 2073 C C . ILE B 1 94 ? -15.438 16.781 4.977 1 98.38 94 ILE B C 1
ATOM 2075 O O . ILE B 1 94 ? -15.438 16.938 6.199 1 98.38 94 ILE B O 1
ATOM 2079 N N . PRO B 1 95 ? -16.438 16.2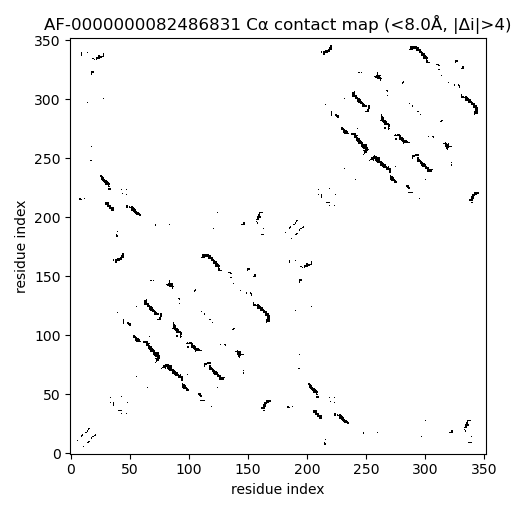34 4.348 1 97.38 95 PRO B N 1
ATOM 2080 C CA . PRO B 1 95 ? -17.609 15.875 5.145 1 97.38 95 PRO B CA 1
ATOM 2081 C C . PRO B 1 95 ? -17.344 14.703 6.086 1 97.38 95 PRO B C 1
ATOM 2083 O O . PRO B 1 95 ? -16.531 13.828 5.773 1 97.38 95 PRO B O 1
ATOM 2086 N N . GLU B 1 96 ? -18.047 14.695 7.211 1 96.81 96 GLU B N 1
ATOM 2087 C CA . GLU B 1 96 ? -18 13.609 8.188 1 96.81 96 GLU B CA 1
ATOM 2088 C C . GLU B 1 96 ? -18.141 12.25 7.512 1 96.81 96 GLU B C 1
ATOM 2090 O O . GLU B 1 96 ? -19.094 12.016 6.777 1 96.81 96 GLU B O 1
ATOM 2095 N N . GLY B 1 97 ? -17.094 11.469 7.73 1 95 97 GLY B N 1
ATOM 2096 C CA . GLY B 1 97 ? -17.156 10.094 7.262 1 95 97 GLY B CA 1
ATOM 2097 C C . GLY B 1 97 ? -16.781 9.945 5.801 1 95 97 GLY B C 1
ATOM 2098 O O . GLY B 1 97 ? -16.547 8.828 5.328 1 95 97 GLY B O 1
ATOM 2099 N N . ALA B 1 98 ? -16.656 11.008 5.09 1 95.62 98 ALA B N 1
ATOM 2100 C CA . ALA B 1 98 ? -16.359 10.938 3.662 1 95.62 98 ALA B CA 1
ATOM 2101 C C . ALA B 1 98 ? -14.852 10.852 3.428 1 95.62 98 ALA B C 1
ATOM 2103 O O . ALA B 1 98 ? -14.062 11.117 4.332 1 95.62 98 ALA B O 1
ATOM 2104 N N . ASP B 1 99 ? -14.531 10.414 2.234 1 96.38 99 ASP B N 1
ATOM 2105 C CA . ASP B 1 99 ? -13.133 10.453 1.82 1 96.38 99 ASP B CA 1
ATOM 2106 C C . ASP B 1 99 ? -12.656 11.891 1.635 1 96.38 99 ASP B C 1
ATOM 2108 O O . ASP B 1 99 ? -13.414 12.75 1.173 1 96.38 99 ASP B O 1
ATOM 2112 N N . ALA B 1 100 ? -11.391 12.086 1.934 1 97.81 100 ALA B N 1
ATOM 2113 C CA . ALA B 1 100 ? -10.82 13.422 1.797 1 97.81 100 ALA B CA 1
ATOM 2114 C C . ALA B 1 100 ? -10.984 13.945 0.374 1 97.81 100 ALA B C 1
ATOM 2116 O O . ALA B 1 100 ? -11.023 15.156 0.153 1 97.81 100 ALA B O 1
ATOM 2117 N N . SER B 1 101 ? -11.055 13.062 -0.602 1 96.38 101 SER B N 1
ATOM 2118 C CA . SER B 1 101 ? -11.211 13.461 -1.996 1 96.38 101 SER B CA 1
ATOM 2119 C C . SER B 1 101 ? -12.523 14.203 -2.213 1 96.38 101 SER B C 1
ATOM 2121 O O . SER B 1 101 ? -12.711 14.859 -3.24 1 96.38 101 SER B O 1
ATOM 2123 N N . GLU B 1 102 ? -13.422 14.07 -1.354 1 97.38 102 GLU B N 1
ATOM 2124 C CA . GLU B 1 102 ? -14.719 14.734 -1.489 1 97.38 102 GLU B CA 1
ATOM 2125 C C . GLU B 1 102 ? -14.656 16.172 -0.984 1 97.38 102 GLU B C 1
ATOM 2127 O O . GLU B 1 102 ? -15.633 16.922 -1.112 1 97.38 102 GLU B O 1
ATOM 2132 N N . GLY B 1 103 ? -13.578 16.578 -0.355 1 98.25 103 GLY B N 1
ATOM 2133 C CA . GLY B 1 103 ? -13.391 17.953 0.075 1 98.25 103 GLY B CA 1
ATOM 2134 C C . GLY B 1 103 ? -12.836 18.844 -1.018 1 98.25 103 GLY B C 1
ATOM 2135 O O . GLY B 1 103 ? -12.977 18.547 -2.205 1 98.25 103 GLY B O 1
ATOM 2136 N N . LYS B 1 104 ? -12.391 20 -0.58 1 97.75 104 LYS B N 1
ATOM 2137 C CA . LYS B 1 104 ? -11.742 20.953 -1.467 1 97.75 104 LYS B CA 1
ATOM 2138 C C . LYS B 1 104 ? -10.234 20.953 -1.272 1 97.75 104 LYS B C 1
ATOM 2140 O O . LYS B 1 104 ? -9.734 21.312 -0.203 1 97.75 104 LYS B O 1
ATOM 2145 N N . GLU B 1 105 ? -9.547 20.547 -2.293 1 97.5 105 GLU B N 1
ATOM 2146 C CA . GLU B 1 105 ? -8.086 20.453 -2.236 1 97.5 105 GLU B CA 1
ATOM 2147 C C . GLU B 1 105 ? -7.441 21.828 -2.398 1 97.5 105 GLU B C 1
ATOM 2149 O O . GLU B 1 105 ? -7.66 22.516 -3.404 1 97.5 105 GLU B O 1
ATOM 2154 N N . LEU B 1 106 ? -6.68 22.297 -1.419 1 97.56 106 LEU B N 1
ATOM 2155 C CA . LEU B 1 106 ? -5.98 23.578 -1.482 1 97.56 106 LEU B CA 1
ATOM 2156 C C . LEU B 1 106 ? -4.535 23.391 -1.928 1 97.56 106 LEU B C 1
ATOM 2158 O O . LEU B 1 106 ? -3.961 24.25 -2.58 1 97.56 106 LEU B O 1
ATOM 2162 N N . MET B 1 107 ? -3.924 22.375 -1.465 1 98.19 107 MET B N 1
ATOM 2163 C CA . MET B 1 107 ? -2.6 21.938 -1.902 1 98.19 107 MET B CA 1
ATOM 2164 C C . MET B 1 107 ? -2.631 20.5 -2.387 1 98.19 107 MET B C 1
ATOM 2166 O O . MET B 1 107 ? -2.877 19.578 -1.602 1 98.19 107 MET B O 1
ATOM 2170 N N . PRO B 1 108 ? -2.434 20.297 -3.697 1 98 108 PRO B N 1
ATOM 2171 C CA . PRO B 1 108 ? -2.48 18.922 -4.207 1 98 108 PRO B CA 1
ATOM 2172 C C . PRO B 1 108 ? -1.45 18.016 -3.539 1 98 108 PRO B C 1
ATOM 2174 O O . PRO B 1 108 ? -0.364 18.469 -3.174 1 98 108 PRO B O 1
ATOM 2177 N N . TYR B 1 109 ? -1.834 16.75 -3.445 1 97.69 109 TYR B N 1
ATOM 2178 C CA . TYR B 1 109 ? -0.988 15.758 -2.795 1 97.69 109 TYR B CA 1
ATOM 2179 C C . TYR B 1 109 ? 0.353 15.633 -3.506 1 97.69 109 TYR B C 1
ATOM 2181 O O . TYR B 1 109 ? 0.403 15.531 -4.734 1 97.69 109 TYR B O 1
ATOM 2189 N N . MET B 1 110 ? 1.388 15.688 -2.797 1 96.88 110 MET B N 1
ATOM 2190 C CA . MET B 1 110 ? 2.744 15.328 -3.203 1 96.88 110 MET B CA 1
ATOM 2191 C C . MET B 1 110 ? 3.314 14.242 -2.303 1 96.88 110 MET B C 1
ATOM 2193 O O . MET B 1 110 ? 3.52 14.461 -1.107 1 96.88 110 MET B O 1
ATOM 2197 N N . GLY B 1 111 ? 3.535 13.094 -2.861 1 95.19 111 GLY B N 1
ATOM 2198 C CA . GLY B 1 111 ? 4.078 12 -2.074 1 95.19 111 GLY B CA 1
ATOM 2199 C C . GLY B 1 111 ? 5.445 12.305 -1.491 1 95.19 111 GLY B C 1
ATOM 2200 O O . GLY B 1 111 ? 6.238 13.031 -2.098 1 95.19 111 GLY B O 1
ATOM 2201 N N . PRO B 1 112 ? 5.73 11.711 -0.316 1 95 112 PRO B N 1
ATOM 2202 C CA . PRO B 1 112 ? 7.039 11.953 0.299 1 95 112 PRO B CA 1
ATOM 2203 C C . PRO B 1 112 ? 8.188 11.344 -0.504 1 95 112 PRO B C 1
ATOM 2205 O O . PRO B 1 112 ? 8.078 10.211 -0.983 1 95 112 PRO B O 1
ATOM 2208 N N . GLN B 1 113 ? 9.227 12.133 -0.649 1 92.12 113 GLN B N 1
ATOM 2209 C CA . GLN B 1 113 ? 10.484 11.727 -1.261 1 92.12 113 GLN B CA 1
ATOM 2210 C C . GLN B 1 113 ? 11.672 12.297 -0.496 1 92.12 113 GLN B C 1
ATOM 2212 O O . GLN B 1 113 ? 12.422 13.117 -1.024 1 92.12 113 GLN B O 1
ATOM 2217 N N . PRO B 1 114 ? 11.812 11.859 0.741 1 94.06 114 PRO B N 1
ATOM 2218 C CA . PRO B 1 114 ? 12.945 12.391 1.506 1 94.06 114 PRO B CA 1
ATOM 2219 C C . PRO B 1 114 ? 14.281 12.148 0.82 1 94.06 114 PRO B C 1
ATOM 2221 O O . PRO B 1 114 ? 14.578 11.023 0.417 1 94.06 114 PRO B O 1
ATOM 2224 N N . PRO B 1 115 ? 15.055 13.219 0.655 1 91.25 115 PRO B N 1
ATOM 2225 C CA . PRO B 1 115 ? 16.375 13.016 0.029 1 91.25 115 PRO B CA 1
ATOM 2226 C C . PRO B 1 115 ? 17.328 12.211 0.903 1 91.25 115 PRO B C 1
ATOM 2228 O O . PRO B 1 115 ? 18.188 11.492 0.384 1 91.25 115 PRO B O 1
ATOM 2231 N N . SER B 1 116 ? 17.266 12.359 2.195 1 90.19 116 SER B N 1
ATOM 2232 C CA . SER B 1 116 ? 18.078 11.625 3.15 1 90.19 116 SER B CA 1
ATOM 2233 C C . SER B 1 116 ? 17.438 11.602 4.535 1 90.19 116 SER B C 1
ATOM 2235 O O . SER B 1 116 ? 16.641 12.477 4.863 1 90.19 116 SER B O 1
ATOM 2237 N N . GLY B 1 117 ? 17.781 10.508 5.285 1 92 117 GLY B N 1
ATOM 2238 C CA . GLY B 1 117 ? 17.297 10.414 6.652 1 92 117 GLY B CA 1
ATOM 2239 C C . GLY B 1 117 ? 15.859 9.922 6.734 1 92 117 GLY B C 1
ATOM 2240 O O . GLY B 1 117 ? 15.211 9.711 5.707 1 92 117 GLY B O 1
ATOM 2241 N N . ILE B 1 118 ? 15.32 9.742 7.918 1 92.31 118 ILE B N 1
ATOM 2242 C CA . ILE B 1 118 ? 13.953 9.305 8.195 1 92.31 118 ILE B CA 1
ATOM 2243 C C . ILE B 1 118 ? 13.062 10.523 8.461 1 92.31 118 ILE B C 1
ATOM 2245 O O . ILE B 1 118 ? 13.336 11.312 9.367 1 92.31 118 ILE B O 1
ATOM 2249 N N . HIS B 1 119 ? 12.109 10.68 7.621 1 97.75 119 HIS B N 1
ATOM 2250 C CA . HIS B 1 119 ? 11.203 11.812 7.762 1 97.75 119 HIS B CA 1
ATOM 2251 C C . HIS B 1 119 ? 9.891 11.391 8.414 1 97.75 119 HIS B C 1
ATOM 2253 O O . HIS B 1 119 ? 9.352 10.328 8.094 1 97.75 119 HIS B O 1
ATOM 2259 N N . ARG B 1 120 ? 9.422 12.188 9.312 1 96.94 120 ARG B N 1
ATOM 2260 C CA . ARG B 1 120 ? 8.062 12.047 9.812 1 96.94 120 ARG B CA 1
ATOM 2261 C C . ARG B 1 120 ? 7.047 12.641 8.844 1 96.94 120 ARG B C 1
ATOM 2263 O O . ARG B 1 120 ? 7.141 13.82 8.484 1 96.94 120 ARG B O 1
ATOM 2270 N N . CYS B 1 121 ? 6.168 11.852 8.297 1 97.56 121 CYS B N 1
ATOM 2271 C CA . CYS B 1 121 ? 5.035 12.305 7.492 1 97.56 121 CYS B CA 1
ATOM 2272 C C . CYS B 1 121 ? 3.764 12.359 8.328 1 97.56 121 CYS B C 1
ATOM 2274 O O . CYS B 1 121 ? 3.172 11.32 8.641 1 97.56 121 CYS B O 1
ATOM 2276 N N . VAL B 1 122 ? 3.289 13.516 8.633 1 98.25 122 VAL B N 1
ATOM 2277 C CA . VAL B 1 122 ? 2.299 13.734 9.68 1 98.25 122 VAL B CA 1
ATOM 2278 C C . VAL B 1 122 ? 0.967 14.148 9.055 1 98.25 122 VAL B C 1
ATOM 2280 O O . VAL B 1 122 ? 0.917 15.086 8.25 1 98.25 122 VAL B O 1
ATOM 2283 N N . PHE B 1 123 ? -0.07 13.461 9.359 1 98.38 123 PHE B N 1
ATOM 2284 C CA . PHE B 1 123 ? -1.444 13.859 9.078 1 98.38 123 PHE B CA 1
ATOM 2285 C C . PHE B 1 123 ? -2.102 14.453 10.32 1 98.38 123 PHE B C 1
ATOM 2287 O O . PHE B 1 123 ? -2.016 13.875 11.406 1 98.38 123 PHE B O 1
ATOM 2294 N N . VAL B 1 124 ? -2.754 15.555 10.148 1 98.38 124 VAL B N 1
ATOM 2295 C CA . VAL B 1 124 ? -3.504 16.172 11.234 1 98.38 124 VAL B CA 1
ATOM 2296 C C . VAL B 1 124 ? -4.891 16.578 10.742 1 98.38 124 VAL B C 1
ATOM 2298 O O . VAL B 1 124 ? -5.035 17.141 9.656 1 98.38 124 VAL B O 1
ATOM 2301 N N . ALA B 1 125 ? -5.855 16.281 11.555 1 98.19 125 ALA B N 1
ATOM 2302 C CA . ALA B 1 125 ? -7.234 16.641 11.242 1 98.19 125 ALA B CA 1
ATOM 2303 C C . ALA B 1 125 ? -7.766 17.672 12.227 1 98.19 125 ALA B C 1
ATOM 2305 O O . ALA B 1 125 ? -7.496 17.594 13.422 1 98.19 125 ALA B O 1
ATOM 2306 N N . PHE B 1 126 ? -8.523 18.609 11.719 1 97.88 126 PHE B N 1
ATOM 2307 C CA . PHE B 1 126 ? -9.172 19.656 12.5 1 97.88 126 PHE B CA 1
ATOM 2308 C C . PHE B 1 126 ? -10.664 19.719 12.195 1 97.88 126 PHE B C 1
ATOM 2310 O O . PHE B 1 126 ? -11.078 19.469 11.062 1 97.88 126 PHE B O 1
ATOM 2317 N N . LYS B 1 127 ? -11.359 20.078 13.18 1 96.94 127 LYS B N 1
ATOM 2318 C CA . LYS B 1 127 ? -12.789 20.312 13.008 1 96.94 127 LYS B CA 1
ATOM 2319 C C . LYS B 1 127 ? -13.055 21.75 12.555 1 96.94 127 LYS B C 1
ATOM 2321 O O . LYS B 1 127 ? -12.461 22.688 13.094 1 96.94 127 LYS B O 1
ATOM 2326 N N . GLN B 1 128 ? -13.906 21.859 11.5 1 96.75 128 GLN B N 1
ATOM 2327 C CA . GLN B 1 128 ? -14.289 23.188 11.047 1 96.75 128 GLN B CA 1
ATOM 2328 C C . GLN B 1 128 ? -15.555 23.656 11.75 1 96.75 128 GLN B C 1
ATOM 2330 O O . GLN B 1 128 ? -16.422 22.859 12.078 1 96.75 128 GLN B O 1
ATOM 2335 N N . LYS B 1 129 ? -15.648 24.953 11.977 1 92.56 129 LYS B N 1
ATOM 2336 C CA . LYS B 1 129 ? -16.859 25.547 12.539 1 92.56 129 LYS B CA 1
ATOM 2337 C C . LYS B 1 129 ? -17.984 25.562 11.508 1 92.56 129 LYS B C 1
ATOM 2339 O O . LYS B 1 129 ? -19.172 25.484 11.867 1 92.56 129 LYS B O 1
ATOM 2344 N N . GLY B 1 130 ? -17.719 25.641 10.312 1 93.25 130 GLY B N 1
ATOM 2345 C CA . GLY B 1 130 ? -18.594 25.656 9.148 1 93.25 130 GLY B CA 1
ATOM 2346 C C . GLY B 1 130 ? -17.844 25.469 7.84 1 93.25 130 GLY B C 1
ATOM 2347 O O . GLY B 1 130 ? -16.625 25.344 7.824 1 93.25 130 GLY B O 1
ATOM 2348 N N . VAL B 1 131 ? -18.609 25.375 6.812 1 95.38 131 VAL B N 1
ATOM 2349 C CA . VAL B 1 131 ? -18 25.281 5.492 1 95.38 131 VAL B CA 1
ATOM 2350 C C . VAL B 1 131 ? -17.094 26.484 5.242 1 95.38 131 VAL B C 1
ATOM 2352 O O . VAL B 1 131 ? -17.5 27.625 5.523 1 95.38 131 VAL B O 1
ATOM 2355 N N . MET B 1 132 ? -15.875 26.281 4.773 1 95.25 132 MET B N 1
ATOM 2356 C CA . MET B 1 132 ? -14.922 27.344 4.492 1 95.25 132 MET B CA 1
ATOM 2357 C C . MET B 1 132 ? -14.914 27.703 3.01 1 95.25 132 MET B C 1
ATOM 2359 O O . MET B 1 132 ? -14.516 26.891 2.176 1 95.25 132 MET B O 1
ATOM 2363 N N . GLU B 1 133 ? -15.297 28.828 2.688 1 92.62 133 GLU B N 1
ATOM 2364 C CA . GLU B 1 133 ? -15.289 29.312 1.305 1 92.62 133 GLU B CA 1
ATOM 2365 C C . GLU B 1 133 ? -13.883 29.703 0.863 1 92.62 133 GLU B C 1
ATOM 2367 O O . GLU B 1 133 ? -13.539 29.562 -0.312 1 92.62 133 GLU B O 1
ATOM 2372 N N . THR B 1 134 ? -13.219 30.266 1.835 1 90.5 134 THR B N 1
ATOM 2373 C CA . THR B 1 134 ? -11.836 30.672 1.619 1 90.5 134 THR B CA 1
ATOM 2374 C C . THR B 1 134 ? -10.992 30.422 2.863 1 90.5 134 THR B C 1
ATOM 2376 O O . THR B 1 134 ? -11.5 29.922 3.871 1 90.5 134 THR B O 1
ATOM 2379 N N . VAL B 1 135 ? -9.703 30.516 2.73 1 95.12 135 VAL B N 1
ATOM 2380 C CA . VAL B 1 135 ? -8.797 30.406 3.869 1 95.12 135 VAL B CA 1
ATOM 2381 C C . VAL B 1 135 ? -7.941 31.672 3.963 1 95.12 135 VAL B C 1
ATOM 2383 O O . VAL B 1 135 ? -7.695 32.344 2.955 1 95.12 135 VAL B O 1
ATOM 2386 N N . LYS B 1 136 ? -7.672 31.969 5.188 1 92.62 136 LYS B N 1
ATOM 2387 C CA . LYS B 1 136 ? -6.668 33 5.387 1 92.62 136 LYS B CA 1
ATOM 2388 C C . LYS B 1 136 ? -5.273 32.5 5.039 1 92.62 136 LYS B C 1
ATOM 2390 O O . LYS B 1 136 ? -4.867 31.422 5.48 1 92.62 136 LYS B O 1
ATOM 2395 N N . THR B 1 137 ? -4.5 33.125 4.18 1 89.38 137 THR B N 1
ATOM 2396 C CA . THR B 1 137 ? -3.164 32.781 3.695 1 89.38 137 THR B CA 1
ATOM 2397 C C . THR B 1 137 ? -3.182 31.484 2.893 1 89.38 137 THR B C 1
ATOM 2399 O O . THR B 1 137 ? -2.836 30.422 3.412 1 89.38 137 THR B O 1
ATOM 2402 N N . TRP B 1 138 ? -3.59 31.531 1.768 1 89.81 138 TRP B N 1
ATOM 2403 C CA . TRP B 1 138 ? -3.584 30.391 0.866 1 89.81 138 TRP B CA 1
ATOM 2404 C C . TRP B 1 138 ? -2.17 29.844 0.684 1 89.81 138 TRP B C 1
ATOM 2406 O O . TRP B 1 138 ? -1.24 30.594 0.392 1 89.81 138 TRP B O 1
ATOM 2416 N N . PRO B 1 139 ? -2.109 28.547 0.93 1 91.19 139 PRO B N 1
ATOM 2417 C CA . PRO B 1 139 ? -0.754 28.016 0.791 1 91.19 139 PRO B CA 1
ATOM 2418 C C . PRO B 1 139 ? -0.279 27.984 -0.66 1 91.19 139 PRO B C 1
ATOM 2420 O O . PRO B 1 139 ? -0.886 27.312 -1.497 1 91.19 139 PRO B O 1
ATOM 2423 N N . VAL B 1 140 ? 0.718 28.781 -0.955 1 92.06 140 VAL B N 1
ATOM 2424 C CA . VAL B 1 140 ? 1.263 28.828 -2.307 1 92.06 140 VAL B CA 1
ATOM 2425 C C . VAL B 1 140 ? 2.555 28.016 -2.381 1 92.06 140 VAL B C 1
ATOM 2427 O O . VAL B 1 140 ? 2.805 27.328 -3.369 1 92.06 140 VAL B O 1
ATOM 2430 N N . GLU B 1 141 ? 3.318 28.156 -1.361 1 96.12 141 GLU B N 1
ATOM 2431 C CA . GLU B 1 141 ? 4.566 27.406 -1.254 1 96.12 141 GLU B CA 1
ATOM 2432 C C . GLU B 1 141 ? 4.426 26.234 -0.275 1 96.12 141 GLU B C 1
ATOM 2434 O O . GLU B 1 141 ? 3.684 26.328 0.706 1 96.12 141 GLU B O 1
ATOM 2439 N N . ARG B 1 142 ? 5.156 25.234 -0.572 1 98.25 142 ARG B N 1
ATOM 2440 C CA . ARG B 1 142 ? 5.125 24.078 0.317 1 98.25 142 ARG B CA 1
ATOM 2441 C C . ARG B 1 142 ? 6.098 24.25 1.479 1 98.25 142 ARG B C 1
ATOM 2443 O O . ARG B 1 142 ? 5.812 23.828 2.602 1 98.25 142 ARG B O 1
ATOM 2450 N N . LYS B 1 143 ? 7.281 24.891 1.143 1 98.19 143 LYS B N 1
ATOM 2451 C CA . LYS B 1 143 ? 8.305 25.016 2.174 1 98.19 143 LYS B CA 1
ATOM 2452 C C . LYS B 1 143 ? 7.906 26.062 3.215 1 98.19 143 LYS B C 1
ATOM 2454 O O . LYS B 1 143 ? 7.25 27.047 2.889 1 98.19 143 LYS B O 1
ATOM 2459 N N . ASN B 1 144 ? 8.312 25.844 4.484 1 98.06 144 ASN B N 1
ATOM 2460 C CA . ASN B 1 144 ? 8.164 26.766 5.613 1 98.06 144 ASN B CA 1
ATOM 2461 C C . ASN B 1 144 ? 6.695 27.016 5.938 1 98.06 144 ASN B C 1
ATOM 2463 O O . ASN B 1 144 ? 6.328 28.125 6.332 1 98.06 144 ASN B O 1
ATOM 2467 N N . PHE B 1 145 ? 5.945 26.109 5.59 1 98.19 145 PHE B N 1
ATOM 2468 C CA . PHE B 1 145 ? 4.574 26.125 6.082 1 98.19 145 PHE B CA 1
ATOM 2469 C C . PHE B 1 145 ? 4.539 25.922 7.594 1 98.19 145 PHE B C 1
ATOM 2471 O O . PHE B 1 145 ? 5.441 25.312 8.164 1 98.19 145 PHE B O 1
ATOM 2478 N N . SER B 1 146 ? 3.479 26.438 8.234 1 98 146 SER B N 1
ATOM 2479 C CA . SER B 1 146 ? 3.27 26.25 9.664 1 98 146 SER B CA 1
ATOM 2480 C C . SER B 1 146 ? 1.84 25.797 9.953 1 98 146 SER B C 1
ATOM 2482 O O . SER B 1 146 ? 0.897 26.578 9.789 1 98 146 SER B O 1
ATOM 2484 N N . THR B 1 147 ? 1.71 24.531 10.383 1 98.19 147 THR B N 1
ATOM 2485 C CA . THR B 1 147 ? 0.401 24 10.75 1 98.19 147 THR B CA 1
ATOM 2486 C C . THR B 1 147 ? -0.245 24.875 11.828 1 98.19 147 THR B C 1
ATOM 2488 O O . THR B 1 147 ? -1.415 25.234 11.719 1 98.19 147 THR B O 1
ATOM 2491 N N . ARG B 1 148 ? 0.536 25.297 12.852 1 97.19 148 ARG B N 1
ATOM 2492 C CA . ARG B 1 148 ? 0.04 26.109 13.953 1 97.19 148 ARG B CA 1
ATOM 2493 C C . ARG B 1 148 ? -0.457 27.469 13.461 1 97.19 148 ARG B C 1
ATOM 2495 O O . ARG B 1 148 ? -1.538 27.922 13.852 1 97.19 148 ARG B O 1
ATOM 2502 N N . LYS B 1 149 ? 0.357 28.094 12.648 1 96.44 149 LYS B N 1
ATOM 2503 C CA . LYS B 1 149 ? -0.027 29.422 12.141 1 96.44 149 LYS B CA 1
ATOM 2504 C C . LYS B 1 149 ? -1.312 29.328 11.32 1 96.44 149 LYS B C 1
ATOM 2506 O O . LYS B 1 149 ? -2.217 30.156 11.492 1 96.44 149 LYS B O 1
ATOM 2511 N N . PHE B 1 150 ? -1.408 28.359 10.453 1 97.5 150 PHE B N 1
ATOM 2512 C CA . PHE B 1 150 ? -2.574 28.188 9.594 1 97.5 150 PHE B CA 1
ATOM 2513 C C . PHE B 1 150 ? -3.832 27.969 10.43 1 97.5 150 PHE B C 1
ATOM 2515 O O . PHE B 1 150 ? -4.875 28.578 10.164 1 97.5 150 PHE B O 1
ATOM 2522 N N . THR B 1 151 ? -3.709 27.016 11.359 1 96.19 151 THR B N 1
ATOM 2523 C CA . THR B 1 151 ? -4.879 26.688 12.164 1 96.19 151 THR B CA 1
ATOM 2524 C C . THR B 1 151 ? -5.328 27.891 12.984 1 96.19 151 THR B C 1
ATOM 2526 O O . THR B 1 151 ? -6.527 28.125 13.141 1 96.19 151 THR B O 1
ATOM 2529 N N . GLY B 1 152 ? -4.387 28.672 13.531 1 95.69 152 GLY B N 1
ATOM 2530 C CA . GLY B 1 152 ? -4.719 29.891 14.258 1 95.69 152 GLY B CA 1
ATOM 2531 C C . GLY B 1 152 ? -5.406 30.922 13.391 1 95.69 152 GLY B C 1
ATOM 2532 O O . GLY B 1 152 ? -6.449 31.469 13.773 1 95.69 152 GLY B O 1
ATOM 2533 N N . GLU B 1 153 ? -4.84 31.156 12.219 1 96.56 153 GLU B N 1
ATOM 2534 C CA . GLU B 1 153 ? -5.355 32.188 11.312 1 96.56 153 GLU B CA 1
ATOM 2535 C C . GLU B 1 153 ? -6.762 31.828 10.828 1 96.56 153 GLU B C 1
ATOM 2537 O O . GLU B 1 153 ? -7.566 32.719 10.555 1 96.56 153 GLU B O 1
ATOM 2542 N N . ASN B 1 154 ? -7.047 30.547 10.789 1 97.31 154 ASN B N 1
ATOM 2543 C CA . ASN B 1 154 ? -8.32 30.125 10.211 1 97.31 154 ASN B CA 1
ATOM 2544 C C . ASN B 1 154 ? -9.273 29.609 11.281 1 97.31 154 ASN B C 1
ATOM 2546 O O . ASN B 1 154 ? -10.297 29 10.969 1 97.31 154 ASN B O 1
ATOM 2550 N N . GLU B 1 155 ? -8.914 29.75 12.57 1 95.56 155 GLU B N 1
ATOM 2551 C CA . GLU B 1 155 ? -9.75 29.484 13.734 1 95.56 155 GLU B CA 1
ATOM 2552 C C . GLU B 1 155 ? -10.195 28.031 13.773 1 95.56 155 GLU B C 1
ATOM 2554 O O . GLU B 1 155 ? -11.375 27.734 14.016 1 95.56 155 GLU B O 1
ATOM 2559 N N . LEU B 1 156 ? -9.328 27.109 13.461 1 96.31 156 LEU B N 1
ATOM 2560 C CA . LEU B 1 156 ? -9.641 25.688 13.438 1 96.31 156 LEU B CA 1
ATOM 2561 C C . LEU B 1 156 ? -9.516 25.078 14.836 1 96.31 156 LEU B C 1
ATOM 2563 O O . LEU B 1 156 ? -10.016 23.984 15.086 1 96.31 156 LEU B O 1
ATOM 2567 N N . GLY B 1 157 ? -8.922 25.766 15.766 1 94.44 157 GLY B N 1
ATOM 2568 C CA . GLY B 1 157 ? -8.75 25.25 17.109 1 94.44 157 GLY B CA 1
ATOM 2569 C C . GLY B 1 157 ? -7.73 24.125 17.188 1 94.44 157 GLY B C 1
ATOM 2570 O O . GLY B 1 157 ? -6.809 24.062 16.375 1 94.44 157 GLY B O 1
ATOM 2571 N N . LEU B 1 158 ? -7.891 23.266 18.25 1 95.69 158 LEU B N 1
ATOM 2572 C CA . LEU B 1 158 ? -6.977 22.156 18.484 1 95.69 158 LEU B CA 1
ATOM 2573 C C . LEU B 1 158 ? -7.262 21 17.516 1 95.69 158 LEU B C 1
ATOM 2575 O O . LEU B 1 158 ? -8.383 20.859 17.031 1 95.69 158 LEU B O 1
ATOM 2579 N N . PRO B 1 159 ? -6.223 20.188 17.219 1 97.38 159 PRO B N 1
ATOM 2580 C CA . PRO B 1 159 ? -6.477 19.016 16.391 1 97.38 159 PRO B CA 1
ATOM 2581 C C . PRO B 1 159 ? -7.504 18.062 17.016 1 97.38 159 PRO B C 1
ATOM 2583 O O . PRO B 1 159 ? -7.699 18.078 18.234 1 97.38 159 PRO B O 1
ATOM 2586 N N . ILE B 1 160 ? -8.164 17.297 16.156 1 96.69 160 ILE B N 1
ATOM 2587 C CA . ILE B 1 160 ? -9.086 16.297 16.672 1 96.69 160 ILE B CA 1
ATOM 2588 C C . ILE B 1 160 ? -8.523 14.898 16.422 1 96.69 160 ILE B C 1
ATOM 2590 O O . ILE B 1 160 ? -9.016 13.914 16.984 1 96.69 160 ILE B O 1
ATOM 2594 N N . ALA B 1 161 ? -7.559 14.75 15.609 1 96.62 161 ALA B N 1
ATOM 2595 C CA . ALA B 1 161 ? -6.855 13.5 15.344 1 96.62 161 ALA B CA 1
ATOM 2596 C C . ALA B 1 161 ? -5.523 13.758 14.648 1 96.62 161 ALA B C 1
ATOM 2598 O O . ALA B 1 161 ? -5.367 14.75 13.938 1 96.62 161 ALA B O 1
ATOM 2599 N N . ALA B 1 162 ? -4.586 12.898 14.852 1 97.19 162 ALA B N 1
ATOM 2600 C CA . ALA B 1 162 ? -3.299 12.953 14.164 1 97.19 162 ALA B CA 1
ATOM 2601 C C . ALA B 1 162 ? -2.701 11.562 14.016 1 97.19 162 ALA B C 1
ATOM 2603 O O . ALA B 1 162 ? -2.965 10.672 14.828 1 97.19 162 ALA B O 1
ATOM 2604 N N . LEU B 1 163 ? -1.995 11.445 12.938 1 95.38 163 LEU B N 1
ATOM 2605 C CA . LEU B 1 163 ? -1.265 10.227 12.609 1 95.38 163 LEU B CA 1
ATOM 2606 C C . LEU B 1 163 ? 0.032 10.555 11.875 1 95.38 163 LEU B C 1
ATOM 2608 O O . LEU B 1 163 ? 0.131 11.586 11.211 1 95.38 163 LEU B O 1
ATOM 2612 N N . TYR B 1 164 ? 1.069 9.695 12.164 1 96.06 164 TYR B N 1
ATOM 2613 C CA . TYR B 1 164 ? 2.258 9.883 11.344 1 96.06 164 TYR B CA 1
ATOM 2614 C C . TYR B 1 164 ? 2.896 8.547 10.984 1 96.06 164 TYR B C 1
ATOM 2616 O O . TYR B 1 164 ? 2.688 7.551 11.672 1 96.06 164 TYR B O 1
ATOM 2624 N N . PHE B 1 165 ? 3.609 8.547 9.867 1 92.94 165 PHE B N 1
ATOM 2625 C CA . PHE B 1 165 ? 4.465 7.426 9.492 1 92.94 165 PHE B CA 1
ATOM 2626 C C . PHE B 1 165 ? 5.859 7.914 9.117 1 92.94 165 PHE B C 1
ATOM 2628 O O . PHE B 1 165 ? 6.062 9.102 8.867 1 92.94 165 PHE B O 1
ATOM 2635 N N . ASN B 1 166 ? 6.789 7.02 9.18 1 91.75 166 ASN B N 1
ATOM 2636 C CA . ASN B 1 166 ? 8.164 7.305 8.781 1 91.75 166 ASN B CA 1
ATOM 2637 C C . ASN B 1 166 ? 8.406 6.961 7.312 1 91.75 166 ASN B C 1
ATOM 2639 O O . ASN B 1 166 ? 7.91 5.945 6.82 1 91.75 166 ASN B O 1
ATOM 2643 N N . SER B 1 167 ? 9.07 7.824 6.656 1 90.5 167 SER B N 1
ATOM 2644 C CA . SER B 1 167 ? 9.469 7.598 5.27 1 90.5 167 SER B CA 1
ATOM 2645 C C . SER B 1 167 ? 10.945 7.914 5.059 1 90.5 167 SER B C 1
ATOM 2647 O O . SER B 1 167 ? 11.453 8.898 5.598 1 90.5 167 SER B O 1
ATOM 2649 N N . GLN B 1 168 ? 11.641 7.074 4.305 1 87.81 168 GLN B N 1
ATOM 2650 C CA . GLN B 1 168 ? 13.07 7.238 4.059 1 87.81 168 GLN B CA 1
ATOM 2651 C C . GLN B 1 168 ? 13.422 6.902 2.613 1 87.81 168 GLN B C 1
ATOM 2653 O O . GLN B 1 168 ? 12.797 6.039 2 1 87.81 168 GLN B O 1
ATOM 2658 N N . SER B 1 169 ? 14.438 7.668 2.084 1 76.94 169 SER B N 1
ATOM 2659 C CA . SER B 1 169 ? 14.922 7.375 0.74 1 76.94 169 SER B CA 1
ATOM 2660 C C . SER B 1 169 ? 15.445 5.945 0.639 1 76.94 169 SER B C 1
ATOM 2662 O O . SER B 1 169 ? 15.969 5.398 1.611 1 76.94 169 SER B O 1
ATOM 2664 N N . ASN B 1 170 ? 15.039 5.25 -0.433 1 58.09 170 ASN B N 1
ATOM 2665 C CA . ASN B 1 170 ? 15.617 3.93 -0.668 1 58.09 170 ASN B CA 1
ATOM 2666 C C . ASN B 1 170 ? 17.094 4.023 -1.047 1 58.09 170 ASN B C 1
ATOM 2668 O O . ASN B 1 170 ? 17.719 3.012 -1.363 1 58.09 170 ASN B O 1
ATOM 2672 N N . GLN B 1 171 ? 17.703 5.141 -1.365 1 52 171 GLN B N 1
ATOM 2673 C CA . GLN B 1 171 ? 19.078 5.211 -1.839 1 52 171 GLN B CA 1
ATOM 2674 C C . GLN B 1 171 ? 20.047 4.734 -0.765 1 52 171 GLN B C 1
ATOM 2676 O O . GLN B 1 171 ? 19.938 5.117 0.401 1 52 171 GLN B O 1
ATOM 2681 N N . LYS B 1 172 ? 20.641 3.545 -0.926 1 44.03 172 LYS B N 1
ATOM 2682 C CA . LYS B 1 172 ? 21.875 3.111 -0.258 1 44.03 172 LYS B CA 1
ATOM 2683 C C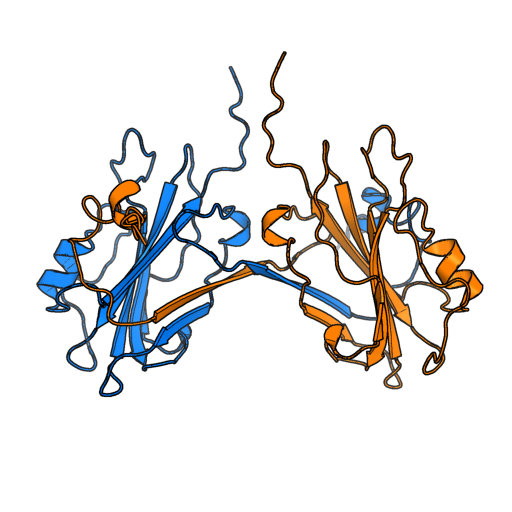 . LYS B 1 172 ? 22.859 4.266 -0.116 1 44.03 172 LYS B C 1
ATOM 2685 O O . LYS B 1 172 ? 22.984 5.094 -1.02 1 44.03 172 LYS B O 1
ATOM 2690 N N . SER B 1 173 ? 23.156 4.73 1.029 1 38.47 173 SER B N 1
ATOM 2691 C CA . SER B 1 173 ? 24.297 5.617 1.245 1 38.47 173 SER B CA 1
ATOM 2692 C C . SER B 1 173 ? 25.453 5.266 0.313 1 38.47 173 SER B C 1
ATOM 2694 O O . SER B 1 173 ? 25.891 4.117 0.276 1 38.47 173 SER B O 1
ATOM 2696 N N . LYS B 1 174 ? 25.734 5.766 -0.805 1 34.81 174 LYS B N 1
ATOM 2697 C CA . LYS B 1 174 ? 27.078 5.617 -1.363 1 34.81 174 LYS B CA 1
ATOM 2698 C C . LYS B 1 174 ? 28.141 5.992 -0.339 1 34.81 174 LYS B C 1
ATOM 2700 O O . LYS B 1 174 ? 28.156 7.117 0.165 1 34.81 174 LYS B O 1
ATOM 2705 N N . LYS B 1 175 ? 28.656 5.027 0.409 1 33.94 175 LYS B N 1
ATOM 2706 C CA . LYS B 1 175 ? 29.953 5.332 1.002 1 33.94 175 LYS B CA 1
ATOM 2707 C C . LYS B 1 175 ? 30.891 5.945 -0.029 1 33.94 175 LYS B C 1
ATOM 2709 O O . LYS B 1 175 ? 31.156 5.344 -1.069 1 33.94 175 LYS B O 1
ATOM 2714 N N . LYS B 1 176 ? 31.031 7.164 0.001 1 22.94 176 LYS B N 1
ATOM 2715 C CA . LYS B 1 176 ? 32.344 7.641 -0.424 1 22.94 176 LYS B CA 1
ATOM 2716 C C . LYS B 1 176 ? 33.438 7.117 0.499 1 22.94 176 LYS B C 1
ATOM 2718 O O . LYS B 1 176 ? 33.281 7.059 1.717 1 22.94 176 LYS B O 1
#

Radius of gyration: 23.67 Å; Cα contacts (8 Å, |Δi|>4): 865; chains: 2; bounding box: 55×66×73 Å

Organism: NCBI:txid158383

InterPro domains:
  IPR008914 Phosphatidylethanolamine-binding protein [PF01161] (48-162)
  IPR035810 Phosphatidylethanolamine-binding protein, eukaryotic [PTHR11362] (10-171)
  IPR035810 Phosphatidylethanolamine-binding protein, eukaryotic [cd00866] (29-167)
  IPR036610 PEBP-like superfamily [G3DSA:3.90.280.10] (2-176)
  IPR036610 PEBP-like superfamily [SSF49777] (6-168)